Protein AF-A0A0P9EIN2-F1 (afdb_monomer)

Mean predicted aligned error: 16.75 Å

Organism: Rhodotorula graminis (strain WP1) (NCBI:txid578459)

Foldseek 3Di:
DDDPDPPDPPPLDQDPFDGPVLLLLDDQDDVRPPLCVRPPLNVVLVVLQDQQFLVSLQSSLVVLLVQLVVCLVSLNLSNNVSSLVSLQCLVVLLCCLQDPVSDQADPVPRHGDGTPPDNPSDRVCSVRSNSSSVSSVVSNVVSVPDPSSVVSVVVSVVVSVVVCVVCVVSVVVSVVVVVVVVVVVVVVVDDDPPPPDDDDDDDDDDDDDDPDDDDDDDDDDDDDDDDDDDDDDDDDDDDDDDDDDDDDDDDDDDDDDDDD

Secondary structure (DSSP, 8-state):
-PPPPP---------SSS-HHHHTT----GGGTTGGG-TTHHHHHGGG---SSHHHHHHHHHHHHHHHHHHHHHT-HHHHHHHHHHHTTHHHHHHHHHSGGG-SB-TTT-PBPPP--STTSS-TTHHHHHHHHHHHHHHHHHHHH-HHHHHHHHHHHHHHHHHHHH-HHHHHHHHHHHHHHHHHHHHHHS--------------------------------------------------PPPP----------------

pLDDT: mean 71.84, std 25.78, range [24.19, 97.56]

Sequence (260 aa):
MPRPRSLSPRAARTSPLAPPSVQLTYFVGRGEQGVLSFEPYKSFLLPLWRFKDPAVARPSCDRLEREFNAFVDEGDFVGADMARKFLQGMTRAQRYANHAGGLKYSRTTGAPLPRASSPSSGNPGAADKLASAAIFRAACERAKACTRYAQLRAEWEERKRGWERDNPREVERLRRERDESRARKGTRGGKAVTATASAKRGRAAKVEEDEGEADEGHEEEQVKAGADDEAPTPPARASKRRRVTRASAAADTARDVKQE

Radius of gyration: 30.12 Å; Cα contacts (8 Å, |Δi|>4): 192; chains: 1; bounding box: 116×78×62 Å

Solvent-accessible surface area (backbone atoms only — not comparable to full-atom values): 16462 Å² total; per-residue (Å²): 132,86,76,82,79,77,78,68,79,77,65,84,57,67,49,93,78,47,53,70,73,62,57,58,66,65,60,74,41,85,92,58,39,64,45,85,70,46,77,58,54,33,74,65,51,54,83,46,70,46,49,78,30,48,82,52,14,51,62,20,43,53,50,42,52,49,52,22,52,50,22,51,77,54,66,30,42,66,52,20,52,49,30,46,56,59,32,51,41,22,61,58,25,40,42,41,24,30,16,71,93,56,52,63,46,41,91,86,76,66,47,77,50,77,64,38,86,44,75,81,61,76,31,92,58,19,61,33,9,44,52,19,14,52,55,23,44,56,53,31,53,54,58,69,67,37,63,68,53,58,49,38,46,53,57,46,54,52,53,37,54,53,48,46,73,77,33,55,71,57,52,52,49,53,49,49,56,49,53,51,52,50,49,55,52,52,54,70,76,58,81,77,85,75,81,75,87,73,91,79,90,82,84,90,79,93,76,82,90,77,88,78,86,78,81,92,78,89,81,85,85,81,87,78,86,88,78,91,82,85,86,84,88,86,84,92,80,84,90,81,86,83,81,90,82,89,87,79,89,84,90,85,87,82,83,90,88,84,89,134

InterPro domains:
  IPR025494 Protein of unknown function DUF4385 [PF14328] (25-158)

Structure (mmCIF, N/CA/C/O backbone):
data_AF-A0A0P9EIN2-F1
#
_entry.id   AF-A0A0P9EIN2-F1
#
loop_
_atom_site.group_PDB
_atom_site.id
_atom_site.type_symbol
_atom_site.label_atom_id
_atom_site.label_alt_id
_atom_site.label_comp_id
_atom_site.label_asym_id
_atom_site.label_entity_id
_atom_site.label_seq_id
_atom_site.pdbx_PDB_ins_code
_atom_site.Cartn_x
_atom_site.Cartn_y
_atom_site.Cartn_z
_atom_site.occupancy
_atom_site.B_iso_or_equiv
_atom_site.auth_seq_id
_atom_site.auth_comp_id
_atom_site.auth_asym_id
_atom_site.auth_atom_id
_atom_site.pdbx_PDB_model_num
ATOM 1 N N . MET A 1 1 ? -36.601 -34.535 4.139 1.00 53.25 1 MET A N 1
ATOM 2 C CA . MET A 1 1 ? -36.212 -33.134 3.862 1.00 53.25 1 MET A CA 1
ATOM 3 C C . MET A 1 1 ? -35.001 -32.785 4.720 1.00 53.25 1 MET A C 1
ATOM 5 O O . MET A 1 1 ? -35.148 -32.791 5.940 1.00 53.25 1 MET A O 1
ATOM 9 N N . PRO A 1 2 ? -33.806 -32.554 4.154 1.00 55.00 2 PRO A N 1
ATOM 10 C CA . PRO A 1 2 ? -32.685 -32.060 4.946 1.00 55.00 2 PRO A CA 1
ATOM 11 C C . PRO A 1 2 ? -32.960 -30.603 5.346 1.00 55.00 2 PRO A C 1
ATOM 13 O O . PRO A 1 2 ? -33.375 -29.793 4.519 1.00 55.00 2 PRO A O 1
ATOM 16 N N . ARG A 1 3 ? -32.780 -30.279 6.630 1.00 48.59 3 ARG A N 1
ATOM 17 C CA . ARG A 1 3 ? -32.960 -28.915 7.149 1.00 48.59 3 ARG A CA 1
ATOM 18 C C . ARG A 1 3 ? -31.886 -27.985 6.559 1.00 48.59 3 ARG A C 1
ATOM 20 O O . ARG A 1 3 ? -30.733 -28.414 6.457 1.00 48.59 3 ARG A O 1
ATOM 27 N N . PRO A 1 4 ? -32.214 -26.728 6.202 1.00 55.41 4 PRO A N 1
ATOM 28 C CA . PRO A 1 4 ? -31.206 -25.770 5.772 1.00 55.41 4 PRO A CA 1
ATOM 29 C C . PRO A 1 4 ? -30.236 -25.515 6.930 1.00 55.41 4 PRO A C 1
ATOM 31 O O . PRO A 1 4 ? -30.649 -25.247 8.059 1.00 55.41 4 PRO A O 1
ATOM 34 N N . ARG A 1 5 ? -28.935 -25.645 6.657 1.00 54.22 5 ARG A N 1
ATOM 35 C CA . ARG A 1 5 ? -27.881 -25.319 7.621 1.00 54.22 5 ARG A CA 1
ATOM 36 C C . ARG A 1 5 ? -27.987 -23.825 7.919 1.00 54.22 5 ARG A C 1
ATOM 38 O O . ARG A 1 5 ? -27.806 -23.022 7.006 1.00 54.22 5 ARG A O 1
ATOM 45 N N . SER A 1 6 ? -28.286 -23.448 9.162 1.00 52.53 6 SER A N 1
ATOM 46 C CA . SER A 1 6 ? -28.191 -22.047 9.565 1.00 52.53 6 SER A CA 1
ATOM 47 C C . SER A 1 6 ? -26.732 -21.629 9.420 1.00 52.53 6 SER A C 1
ATOM 49 O O . SER A 1 6 ? -25.857 -22.188 10.085 1.00 52.53 6 SER A O 1
ATOM 51 N N . LEU A 1 7 ? -26.459 -20.685 8.525 1.00 50.62 7 LEU A N 1
ATOM 52 C CA . LEU A 1 7 ? -25.162 -20.032 8.456 1.00 50.62 7 LEU A CA 1
ATOM 53 C C . LEU A 1 7 ? -24.984 -19.292 9.785 1.00 50.62 7 LEU A C 1
ATOM 55 O O . LEU A 1 7 ? -25.624 -18.264 10.003 1.00 50.62 7 LEU A O 1
ATOM 59 N N . SER A 1 8 ? -24.172 -19.837 10.697 1.00 46.78 8 SER A N 1
ATOM 60 C CA . SER A 1 8 ? -23.720 -19.082 11.867 1.00 46.78 8 SER A CA 1
ATOM 61 C C . SER A 1 8 ? -23.190 -17.732 11.383 1.00 46.78 8 SER A C 1
ATOM 63 O O . SER A 1 8 ? -22.502 -17.710 10.353 1.00 46.78 8 SER A O 1
ATOM 65 N N . PRO A 1 9 ? -23.478 -16.618 12.081 1.00 46.94 9 PRO A N 1
ATOM 66 C CA . PRO A 1 9 ? -22.885 -15.337 11.738 1.00 46.94 9 PRO A CA 1
ATOM 67 C C . PRO A 1 9 ? -21.378 -15.556 11.749 1.00 46.94 9 PRO A C 1
ATOM 69 O O . PRO A 1 9 ? -20.813 -15.952 12.767 1.00 46.94 9 PRO A O 1
ATOM 72 N N . ARG A 1 10 ? -20.769 -15.434 10.567 1.00 45.19 10 ARG A N 1
ATOM 73 C CA . ARG A 1 10 ? -19.341 -15.612 10.303 1.00 45.19 10 ARG A CA 1
ATOM 74 C C . ARG A 1 10 ? -18.619 -14.747 11.327 1.00 45.19 10 ARG A C 1
ATOM 76 O O . ARG A 1 10 ? -18.578 -13.533 11.148 1.00 45.19 10 ARG A O 1
ATOM 83 N N . ALA A 1 11 ? -18.186 -15.367 12.431 1.00 46.06 11 ALA A N 1
ATOM 84 C CA . ALA A 1 11 ? -17.587 -14.692 13.575 1.00 46.06 11 ALA A CA 1
ATOM 85 C C . ALA A 1 11 ? -16.587 -13.692 13.021 1.00 46.06 11 ALA A C 1
ATOM 87 O O . ALA A 1 11 ? -15.778 -14.109 12.196 1.00 46.06 11 ALA A O 1
ATOM 88 N N . ALA A 1 12 ? -16.736 -12.409 13.365 1.00 45.62 12 ALA A N 1
ATOM 89 C CA . ALA A 1 12 ? -15.936 -11.310 12.839 1.00 45.62 12 ALA A CA 1
ATOM 90 C C . ALA A 1 12 ? -14.472 -11.747 12.796 1.00 45.62 12 ALA A C 1
ATOM 92 O O . ALA A 1 12 ? -13.814 -11.853 13.832 1.00 45.62 12 ALA A O 1
ATOM 93 N N . ARG A 1 13 ? -14.010 -12.151 11.609 1.00 50.81 13 ARG A N 1
ATOM 94 C CA . ARG A 1 13 ? -12.725 -12.823 11.497 1.00 50.81 13 ARG A CA 1
ATOM 95 C C . ARG A 1 13 ? -11.693 -11.745 11.721 1.00 50.81 13 ARG A C 1
ATOM 97 O O . ARG A 1 13 ? -11.589 -10.804 10.943 1.00 50.81 13 ARG A O 1
ATOM 104 N N . THR A 1 14 ? -10.984 -11.859 12.834 1.00 56.38 14 THR A N 1
ATOM 105 C CA . THR A 1 14 ? -9.733 -11.151 13.051 1.00 56.38 14 THR A CA 1
ATOM 106 C C . THR A 1 14 ? -8.877 -11.357 11.810 1.00 56.38 14 THR A C 1
ATOM 108 O O . THR A 1 14 ? -8.660 -12.506 11.421 1.00 56.38 14 THR A O 1
ATOM 111 N N . SER A 1 15 ? -8.441 -10.264 11.179 1.00 61.97 15 SER A N 1
ATOM 112 C CA . SER A 1 15 ? -7.479 -10.341 10.077 1.00 61.97 15 SER A CA 1
ATOM 113 C C . SER A 1 15 ? -6.322 -11.257 10.485 1.00 61.97 15 SER A C 1
ATOM 115 O O . SER A 1 15 ? -5.823 -11.124 11.610 1.00 61.97 15 SER A O 1
ATOM 117 N N . PRO A 1 16 ? -5.885 -12.175 9.609 1.00 67.19 16 PRO A N 1
ATOM 118 C CA . PRO A 1 16 ? -4.816 -13.112 9.929 1.00 67.19 16 PRO A CA 1
ATOM 119 C C . PRO A 1 16 ? -3.468 -12.410 10.137 1.00 67.19 16 PRO A C 1
ATOM 121 O O . PRO A 1 16 ? -2.566 -12.995 10.730 1.00 67.19 16 PRO A O 1
ATOM 124 N N . LEU A 1 17 ? -3.316 -11.169 9.658 1.00 79.25 17 LEU A N 1
ATOM 125 C CA . LEU A 1 17 ? -2.050 -10.442 9.713 1.00 79.25 17 LEU A CA 1
ATOM 126 C C . LEU A 1 17 ? -1.915 -9.553 10.945 1.00 79.25 17 LEU A C 1
ATOM 128 O O . LEU A 1 17 ? -0.836 -9.495 11.527 1.00 79.25 17 LEU A O 1
ATOM 132 N N . ALA A 1 18 ? -2.972 -8.849 11.350 1.00 85.81 18 ALA A N 1
ATOM 133 C CA . ALA A 1 18 ? -2.894 -7.929 12.479 1.00 85.81 18 ALA A CA 1
ATOM 134 C C . ALA A 1 18 ? -4.171 -7.946 13.326 1.00 85.81 18 ALA A C 1
ATOM 136 O O . ALA A 1 18 ? -5.275 -7.883 12.772 1.00 85.81 18 ALA A O 1
ATOM 137 N N . PRO 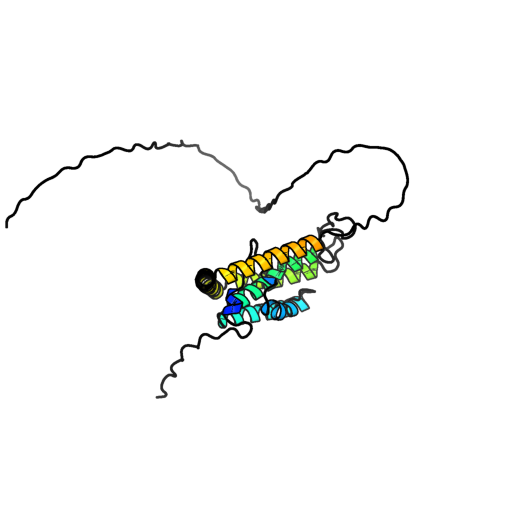A 1 19 ? -4.051 -7.942 14.668 1.00 88.38 19 PRO A N 1
ATOM 138 C CA . PRO A 1 19 ? -5.210 -7.828 15.538 1.00 88.38 19 PRO A CA 1
ATOM 139 C C . PRO A 1 19 ? -5.887 -6.452 15.374 1.00 88.38 19 PRO A C 1
ATOM 141 O O . PRO A 1 19 ? -5.230 -5.477 14.986 1.00 88.38 19 PRO A O 1
ATOM 144 N N . PRO A 1 20 ? -7.184 -6.325 15.718 1.00 85.88 20 PRO A N 1
ATOM 145 C CA . PRO A 1 20 ? -7.932 -5.079 15.538 1.00 85.88 20 PRO A CA 1
ATOM 146 C C . PRO A 1 20 ? -7.300 -3.852 16.206 1.00 85.88 20 PRO A C 1
ATOM 148 O O . PRO A 1 20 ? -7.368 -2.761 15.646 1.00 85.88 20 PRO A O 1
ATOM 151 N N . SER A 1 21 ? -6.661 -4.017 17.370 1.00 87.19 21 SER A N 1
ATOM 152 C CA . SER A 1 21 ? -5.967 -2.934 18.081 1.00 87.19 21 SER A CA 1
ATOM 153 C C . SER A 1 21 ? -4.817 -2.349 17.263 1.00 87.19 21 SER A C 1
ATOM 155 O O . SER A 1 21 ? -4.703 -1.133 17.155 1.00 87.19 21 SER A O 1
ATOM 157 N N . VAL A 1 22 ? -4.013 -3.202 16.622 1.00 91.00 22 VAL A N 1
ATOM 158 C CA . VAL A 1 22 ? -2.918 -2.774 15.746 1.00 91.00 22 VAL A CA 1
ATOM 159 C C . VAL A 1 22 ? -3.488 -2.080 14.518 1.00 91.00 22 VAL A C 1
ATOM 161 O O . VAL A 1 22 ? -3.083 -0.962 14.229 1.00 91.00 22 VAL A O 1
ATOM 164 N N . GLN A 1 23 ? -4.487 -2.653 13.843 1.00 92.50 23 GLN A N 1
ATOM 165 C CA . GLN A 1 23 ? -5.128 -2.004 12.688 1.00 92.50 23 GLN A CA 1
ATOM 166 C C . GLN A 1 23 ? -5.658 -0.599 13.004 1.00 92.50 23 GLN A C 1
ATOM 168 O O . GLN A 1 23 ? -5.628 0.284 12.151 1.00 92.50 23 GLN A O 1
ATOM 173 N N . LEU A 1 24 ? -6.131 -0.369 14.231 1.00 94.25 24 LEU A N 1
ATOM 174 C CA . LEU A 1 24 ? -6.605 0.939 14.676 1.00 94.25 24 LEU A CA 1
ATOM 175 C C . LEU A 1 24 ? -5.481 1.927 14.971 1.00 94.25 24 LEU A C 1
ATOM 177 O O . LEU A 1 24 ? -5.774 3.089 15.193 1.00 94.25 24 LEU A O 1
ATOM 181 N N . THR A 1 25 ? -4.211 1.537 14.901 1.00 93.75 25 THR A N 1
ATOM 182 C CA . THR A 1 25 ? -3.065 2.467 14.902 1.00 93.75 25 THR A CA 1
ATOM 183 C C . THR A 1 25 ? -2.692 2.952 13.498 1.00 93.75 25 THR A C 1
ATOM 185 O O . THR A 1 25 ? -1.984 3.950 13.368 1.00 93.75 25 THR A O 1
ATOM 188 N N . TYR A 1 26 ? -3.220 2.314 12.443 1.00 94.75 26 TYR A N 1
ATOM 189 C CA . TYR A 1 26 ? -3.004 2.717 11.053 1.00 94.75 26 TYR A CA 1
ATOM 190 C C . TYR A 1 26 ? -3.438 4.171 10.816 1.00 94.75 26 TYR A C 1
ATOM 192 O O . TYR A 1 26 ? -4.441 4.637 11.368 1.00 94.75 26 TYR A O 1
ATOM 200 N N . PHE A 1 27 ? -2.663 4.900 10.014 1.00 91.50 27 PHE A N 1
ATOM 201 C CA . PHE A 1 27 ? -2.859 6.322 9.753 1.00 91.50 27 PHE A CA 1
ATOM 202 C C . PHE A 1 27 ? -2.512 6.664 8.304 1.00 91.50 27 PHE A C 1
ATOM 204 O O . PHE A 1 27 ? -1.465 6.265 7.791 1.00 91.50 27 PHE A O 1
ATOM 211 N N . VAL A 1 28 ? -3.364 7.479 7.681 1.00 91.06 28 VAL A N 1
ATOM 212 C CA . VAL A 1 28 ? -3.188 7.982 6.317 1.00 91.06 28 VAL A CA 1
ATOM 213 C C . VAL A 1 28 ? -2.903 9.483 6.385 1.00 91.06 28 VAL A C 1
ATOM 215 O O . VAL A 1 28 ? -3.781 10.277 6.711 1.00 91.06 28 VAL A O 1
ATOM 218 N N . GLY A 1 29 ? -1.662 9.891 6.106 1.00 87.62 29 GLY A N 1
ATOM 219 C CA . GLY A 1 29 ? -1.281 11.307 6.076 1.00 87.62 29 GLY A CA 1
ATOM 220 C C . GLY A 1 29 ? -1.730 12.037 4.804 1.00 87.62 29 GLY A C 1
ATOM 221 O O . GLY A 1 29 ? -2.210 11.416 3.854 1.00 87.62 29 GLY A O 1
ATOM 222 N N . ARG A 1 30 ? -1.498 13.361 4.742 1.00 86.94 30 ARG A N 1
ATOM 223 C CA . ARG A 1 30 ? -1.712 14.174 3.523 1.00 86.94 30 ARG A CA 1
ATOM 224 C C . ARG A 1 30 ? -1.001 13.511 2.336 1.00 86.94 30 ARG A C 1
ATOM 226 O O . ARG A 1 30 ? 0.177 13.172 2.439 1.00 86.94 30 ARG A O 1
ATOM 233 N N . GLY A 1 31 ? -1.723 13.291 1.237 1.00 85.31 31 GLY A N 1
ATOM 234 C CA . GLY A 1 31 ? -1.192 12.601 0.053 1.00 85.31 31 GLY A CA 1
ATOM 235 C C . GLY A 1 31 ? -0.874 11.113 0.266 1.00 85.31 31 GLY A C 1
ATOM 236 O O . GLY A 1 31 ? 0.023 10.586 -0.389 1.00 85.31 31 GLY A O 1
ATOM 237 N N . GLU A 1 32 ? -1.558 10.439 1.198 1.00 84.12 32 GLU A N 1
ATOM 238 C CA . GLU A 1 32 ? -1.330 9.028 1.554 1.00 84.12 32 GLU A CA 1
ATOM 239 C C . GLU A 1 32 ? 0.097 8.7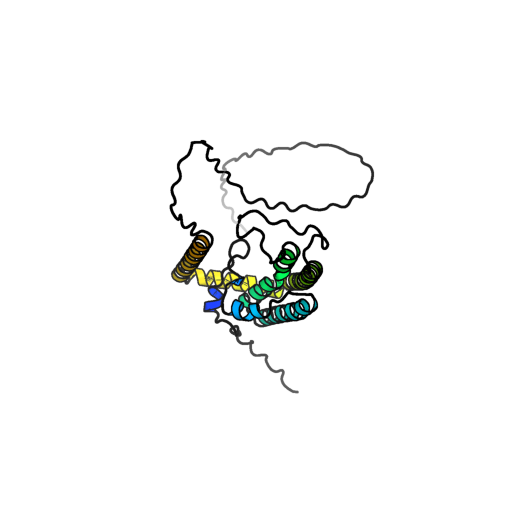65 2.093 1.00 84.12 32 GLU A C 1
ATOM 241 O O . GLU A 1 32 ? 0.675 7.685 1.928 1.00 84.12 32 GLU A O 1
ATOM 246 N N . GLN A 1 33 ? 0.694 9.765 2.754 1.00 83.69 33 GLN A N 1
ATOM 247 C CA . GLN A 1 33 ? 1.973 9.604 3.445 1.00 83.69 33 GLN A CA 1
ATOM 248 C C . GLN A 1 33 ? 1.853 8.605 4.602 1.00 83.69 33 GLN A C 1
ATOM 250 O O . GLN A 1 33 ? 0.912 8.656 5.389 1.00 83.69 33 GLN A O 1
ATOM 255 N N . GLY A 1 34 ? 2.854 7.733 4.740 1.00 82.69 34 GLY A N 1
ATOM 256 C CA . GLY A 1 34 ? 2.943 6.764 5.838 1.00 82.69 34 GLY A CA 1
ATOM 257 C C . GLY A 1 34 ? 2.257 5.425 5.571 1.00 82.69 34 GLY A C 1
ATOM 258 O O . GLY A 1 34 ? 2.651 4.450 6.200 1.00 82.69 34 GLY A O 1
ATOM 259 N N . VAL A 1 35 ? 1.349 5.353 4.587 1.00 88.25 35 VAL A N 1
ATOM 260 C CA . VAL A 1 35 ? 0.607 4.131 4.229 1.00 88.25 35 VAL A CA 1
ATOM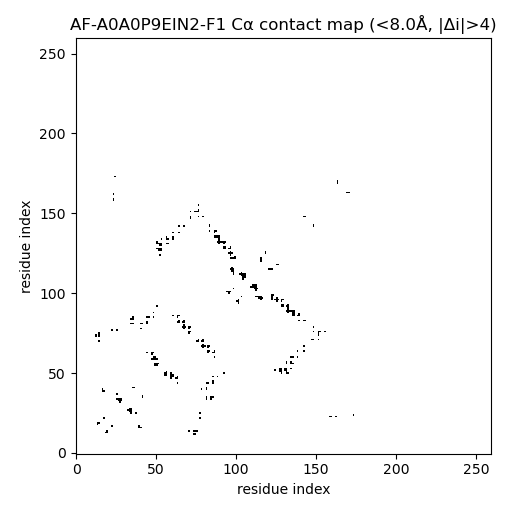 261 C C . VAL A 1 35 ? 1.553 2.946 4.054 1.00 88.25 35 VAL A C 1
ATOM 263 O O . VAL A 1 35 ? 1.544 2.026 4.860 1.00 88.25 35 VAL A O 1
ATOM 266 N N . LEU A 1 36 ? 2.485 3.028 3.099 1.00 90.19 36 LEU A N 1
ATOM 267 C CA . LEU A 1 36 ? 3.393 1.927 2.746 1.00 90.19 36 LEU A CA 1
ATOM 268 C C . LEU A 1 36 ? 4.384 1.508 3.847 1.00 90.19 36 LEU A C 1
ATOM 270 O O . LEU A 1 36 ? 5.221 0.653 3.581 1.00 90.19 36 LEU A O 1
ATOM 274 N N . SER A 1 37 ? 4.342 2.103 5.040 1.00 90.56 37 SER A N 1
ATOM 275 C CA . SER A 1 37 ? 5.232 1.779 6.159 1.00 90.56 37 SER A CA 1
ATOM 276 C C . SER A 1 37 ? 4.581 0.907 7.235 1.00 90.56 37 SER A C 1
ATOM 278 O O . SER A 1 37 ? 5.273 0.526 8.175 1.00 90.56 37 SER A O 1
ATOM 280 N N . PHE A 1 38 ? 3.285 0.610 7.131 1.00 94.00 38 PHE A N 1
ATOM 281 C CA . PHE A 1 38 ? 2.540 -0.055 8.195 1.00 94.00 38 PHE A CA 1
ATOM 282 C C . PHE A 1 38 ? 2.801 -1.573 8.239 1.00 94.00 38 PHE A C 1
ATOM 284 O O . PHE A 1 38 ? 2.563 -2.289 7.266 1.00 94.00 38 PHE A O 1
ATOM 291 N N . GLU A 1 39 ? 3.316 -2.073 9.362 1.00 93.06 39 GLU A N 1
ATOM 292 C CA . GLU A 1 39 ? 3.594 -3.501 9.574 1.00 93.06 39 GLU A CA 1
ATOM 293 C C . GLU A 1 39 ? 2.392 -4.215 10.217 1.00 93.06 39 GLU A C 1
ATOM 295 O O . GLU A 1 39 ? 1.626 -3.574 10.938 1.00 93.06 39 GLU A O 1
ATOM 300 N N . PRO A 1 40 ? 2.204 -5.530 9.982 1.00 94.38 40 PRO A N 1
ATOM 301 C CA . PRO A 1 40 ? 3.030 -6.443 9.174 1.00 94.38 40 PRO A CA 1
ATOM 302 C C . PRO A 1 40 ? 2.684 -6.457 7.673 1.00 94.38 40 PRO A C 1
ATOM 304 O O . PRO A 1 40 ? 3.326 -7.152 6.882 1.00 94.38 40 PRO A O 1
ATOM 307 N N . TYR A 1 41 ? 1.685 -5.675 7.253 1.00 94.88 41 TYR A N 1
ATOM 308 C CA . TYR A 1 41 ? 1.209 -5.627 5.866 1.00 94.88 41 TYR A CA 1
ATOM 309 C C . TYR A 1 41 ? 2.293 -5.218 4.871 1.00 94.88 41 TYR A C 1
ATOM 311 O O . TYR A 1 41 ? 2.377 -5.789 3.786 1.00 94.88 41 TYR A O 1
ATOM 319 N N . LYS A 1 42 ? 3.154 -4.256 5.230 1.00 94.00 42 LYS A N 1
ATOM 320 C CA . LYS A 1 42 ? 4.301 -3.874 4.401 1.00 94.00 42 LYS A CA 1
ATOM 321 C C . LYS A 1 42 ? 5.196 -5.082 4.135 1.00 94.00 42 LYS A C 1
ATOM 323 O O . LYS A 1 42 ? 5.485 -5.353 2.972 1.00 94.00 42 LYS A O 1
ATOM 328 N N . SER A 1 43 ? 5.639 -5.789 5.175 1.00 94.94 43 SER A N 1
ATOM 329 C CA . SER A 1 43 ? 6.519 -6.955 5.016 1.00 94.94 43 SER A CA 1
ATOM 330 C C . SER A 1 43 ? 5.868 -8.077 4.208 1.00 94.94 43 SER A C 1
ATOM 332 O O . SER A 1 43 ? 6.556 -8.753 3.449 1.00 94.94 43 SER A O 1
ATOM 334 N N . PHE A 1 44 ? 4.548 -8.235 4.317 1.00 95.38 44 PHE A N 1
ATOM 335 C CA . PHE A 1 44 ? 3.785 -9.222 3.556 1.00 95.38 44 PHE A CA 1
ATOM 336 C C . PHE A 1 44 ? 3.626 -8.859 2.065 1.00 95.38 44 PHE A C 1
ATOM 338 O O . PHE A 1 44 ? 3.856 -9.695 1.193 1.00 95.38 44 PHE A O 1
ATOM 345 N N . LEU A 1 45 ? 3.275 -7.607 1.751 1.00 95.50 45 LEU A N 1
ATOM 346 C CA . LEU A 1 45 ? 2.943 -7.166 0.388 1.00 95.50 45 LEU A CA 1
ATOM 347 C C . LEU A 1 45 ? 4.164 -6.735 -0.434 1.00 95.50 45 LEU A C 1
ATOM 349 O O . LEU A 1 45 ? 4.187 -6.904 -1.655 1.00 95.50 45 LEU A O 1
ATOM 353 N N . LEU A 1 46 ? 5.201 -6.192 0.209 1.00 94.81 46 LEU A N 1
ATOM 354 C CA . LEU A 1 46 ? 6.385 -5.669 -0.476 1.00 94.81 46 LEU A CA 1
ATOM 355 C C . LEU A 1 46 ? 7.107 -6.710 -1.362 1.00 94.81 46 LEU A C 1
ATOM 357 O O . LEU A 1 46 ? 7.479 -6.347 -2.480 1.00 94.81 46 LEU A O 1
ATOM 361 N N . PRO A 1 47 ? 7.292 -7.984 -0.953 1.00 95.88 47 PRO A N 1
ATOM 362 C CA . PRO A 1 47 ? 7.923 -9.003 -1.798 1.00 95.88 47 PRO A CA 1
ATOM 363 C C . PRO A 1 47 ? 7.148 -9.309 -3.085 1.00 95.88 47 PRO A C 1
ATOM 365 O O . PRO A 1 47 ? 7.747 -9.727 -4.081 1.00 95.88 47 PRO A O 1
ATOM 368 N N . LEU A 1 48 ? 5.828 -9.092 -3.075 1.00 95.62 48 LEU A N 1
ATOM 369 C CA . LEU A 1 48 ? 4.964 -9.302 -4.235 1.00 95.62 48 LEU A CA 1
ATOM 370 C C . LEU A 1 48 ? 5.137 -8.192 -5.275 1.00 95.62 48 LEU A C 1
ATOM 372 O O . LEU A 1 48 ? 4.897 -8.424 -6.453 1.00 95.62 48 LEU A O 1
ATOM 376 N N . TRP A 1 49 ? 5.597 -7.007 -4.868 1.00 95.56 49 TRP A N 1
ATOM 377 C CA . TRP A 1 49 ? 5.598 -5.809 -5.698 1.00 95.56 49 TRP A CA 1
ATOM 378 C C . TRP A 1 49 ? 6.792 -5.725 -6.655 1.00 95.56 49 TRP A C 1
ATOM 380 O O . TRP A 1 49 ? 7.816 -5.090 -6.389 1.00 95.56 49 TRP A O 1
ATOM 390 N N . ARG A 1 50 ? 6.645 -6.356 -7.821 1.00 94.44 50 ARG A N 1
ATOM 391 C CA . ARG A 1 50 ? 7.655 -6.389 -8.888 1.00 94.44 50 ARG A CA 1
ATOM 392 C C . ARG A 1 50 ? 7.106 -5.805 -10.194 1.00 94.44 50 ARG A C 1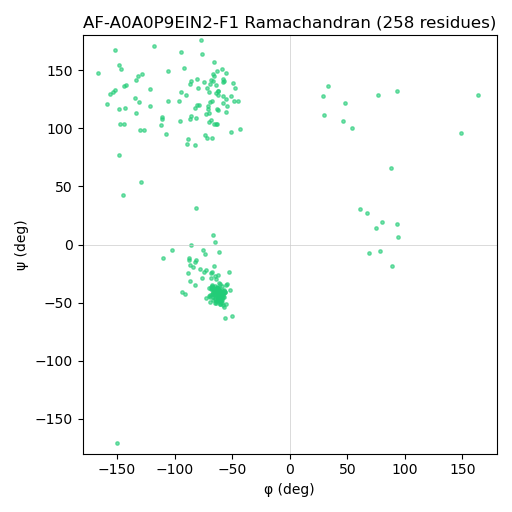
ATOM 394 O O . ARG A 1 50 ? 6.010 -6.138 -10.621 1.00 94.44 50 ARG A O 1
ATOM 401 N N . PHE A 1 51 ? 7.882 -4.941 -10.843 1.00 92.31 51 PHE A N 1
ATOM 402 C CA . PHE A 1 51 ? 7.527 -4.280 -12.112 1.00 92.31 51 PHE A CA 1
ATOM 403 C C . PHE A 1 51 ? 8.783 -4.098 -12.983 1.00 92.31 51 PHE A C 1
ATOM 405 O O . PHE A 1 51 ? 9.078 -3.022 -13.512 1.00 92.31 51 PHE A O 1
ATOM 412 N N . LYS A 1 52 ? 9.633 -5.135 -13.030 1.00 89.69 52 LYS A N 1
ATOM 413 C CA . LYS A 1 52 ? 10.873 -5.069 -13.812 1.00 89.69 52 LYS A CA 1
ATOM 414 C C . LYS A 1 52 ? 10.553 -4.930 -15.304 1.00 89.69 52 LYS A C 1
ATOM 416 O O . LYS A 1 52 ? 11.067 -4.010 -15.933 1.00 89.69 52 LYS A O 1
ATOM 421 N N . ASP A 1 53 ? 9.691 -5.806 -15.781 1.00 92.94 53 ASP A N 1
ATOM 422 C CA . ASP A 1 53 ? 9.268 -5.988 -17.161 1.00 92.94 53 ASP A CA 1
ATOM 423 C C . ASP A 1 53 ? 7.831 -6.549 -17.156 1.00 92.94 53 ASP A C 1
ATOM 425 O O . ASP A 1 53 ? 7.358 -6.982 -16.095 1.00 92.94 53 ASP A O 1
ATOM 429 N N . PRO A 1 54 ? 7.120 -6.557 -18.298 1.00 95.00 54 PRO A N 1
ATOM 430 C CA . PRO A 1 54 ? 5.732 -7.012 -18.354 1.00 95.00 54 PRO A CA 1
ATOM 431 C C . PRO A 1 54 ? 5.536 -8.469 -17.924 1.00 95.00 54 PRO A C 1
ATOM 433 O O . PRO A 1 54 ? 4.511 -8.784 -17.318 1.00 95.00 54 PRO A O 1
ATOM 436 N N . ALA A 1 55 ? 6.503 -9.350 -18.201 1.00 96.31 55 ALA A N 1
ATOM 437 C CA . ALA A 1 55 ? 6.420 -10.767 -17.850 1.00 96.31 55 ALA A CA 1
ATOM 438 C C . ALA A 1 55 ? 6.461 -10.978 -16.329 1.00 96.31 55 ALA A C 1
ATOM 440 O O . ALA A 1 55 ? 5.750 -11.830 -15.805 1.00 96.31 55 ALA A O 1
ATOM 441 N N . VAL A 1 56 ? 7.227 -10.158 -15.605 1.00 95.94 56 VAL A N 1
ATOM 442 C CA . VAL A 1 56 ? 7.254 -10.139 -14.134 1.00 95.94 56 VAL A CA 1
ATOM 443 C C . VAL A 1 56 ? 6.100 -9.316 -13.547 1.00 95.94 56 VAL A C 1
ATOM 445 O O . VAL A 1 56 ? 5.585 -9.649 -12.479 1.00 95.94 56 VAL A O 1
ATOM 448 N N . ALA A 1 57 ? 5.691 -8.235 -14.214 1.00 95.69 57 ALA A N 1
ATOM 449 C CA . ALA A 1 57 ? 4.672 -7.313 -13.718 1.00 95.69 57 ALA A CA 1
ATOM 450 C C . ALA A 1 57 ? 3.274 -7.936 -13.677 1.00 95.69 57 ALA A C 1
ATOM 452 O O . ALA A 1 57 ? 2.557 -7.692 -12.713 1.00 95.69 57 ALA A O 1
ATOM 453 N N . ARG A 1 58 ? 2.903 -8.756 -14.672 1.00 96.44 58 ARG A N 1
ATOM 454 C CA . ARG A 1 58 ? 1.612 -9.471 -14.704 1.00 96.44 58 ARG A CA 1
ATOM 455 C C . ARG A 1 58 ? 1.385 -10.336 -13.454 1.00 96.44 58 ARG A C 1
ATOM 457 O O . ARG A 1 58 ? 0.518 -9.975 -12.667 1.00 96.44 58 ARG A O 1
ATOM 464 N N . PRO A 1 59 ? 2.203 -11.370 -13.167 1.00 97.56 59 PRO A N 1
ATOM 465 C CA . PRO A 1 59 ? 1.982 -12.222 -11.998 1.00 97.56 59 PRO A CA 1
ATOM 466 C C . PRO A 1 59 ? 2.130 -11.462 -10.672 1.00 97.56 59 PRO A C 1
ATOM 468 O O . PRO A 1 59 ? 1.492 -11.805 -9.683 1.00 97.56 59 PRO A O 1
ATOM 471 N N . SER A 1 60 ? 2.969 -10.427 -10.627 1.00 96.75 60 SER A N 1
ATOM 472 C CA . SER A 1 60 ? 3.093 -9.529 -9.472 1.00 96.75 60 SER A CA 1
ATOM 473 C C . SER A 1 60 ? 1.796 -8.756 -9.199 1.00 96.75 60 SER A C 1
ATOM 475 O O . SER A 1 60 ? 1.295 -8.757 -8.073 1.00 96.75 60 SER A O 1
ATOM 477 N N . CYS A 1 61 ? 1.224 -8.149 -10.241 1.00 96.69 61 CYS A N 1
ATOM 478 C CA . CYS A 1 61 ? -0.040 -7.427 -10.189 1.00 96.69 61 CYS A CA 1
ATOM 479 C C . CYS A 1 61 ? -1.197 -8.356 -9.808 1.00 96.69 61 CYS A C 1
ATOM 481 O O . CYS A 1 61 ? -1.937 -8.041 -8.881 1.00 96.69 61 CYS A O 1
ATOM 483 N N . ASP A 1 62 ? -1.293 -9.524 -10.447 1.00 97.12 62 ASP A N 1
ATOM 484 C CA . ASP A 1 62 ? -2.347 -10.508 -10.181 1.00 97.12 62 ASP A CA 1
ATOM 485 C C . ASP A 1 62 ? -2.306 -10.992 -8.725 1.00 97.12 62 ASP A C 1
ATOM 487 O O . ASP A 1 62 ? -3.340 -11.127 -8.073 1.00 97.12 62 ASP A O 1
ATOM 491 N N . ARG A 1 63 ? -1.104 -11.213 -8.170 1.00 97.50 63 ARG A N 1
ATOM 492 C CA . ARG A 1 63 ? -0.946 -11.579 -6.754 1.00 97.50 63 ARG A CA 1
ATOM 493 C C . ARG A 1 63 ? -1.389 -10.453 -5.829 1.00 97.50 63 ARG A C 1
ATOM 495 O O . ARG A 1 63 ? -2.127 -10.725 -4.892 1.00 97.50 63 ARG A O 1
ATOM 502 N N . LEU A 1 64 ? -0.976 -9.212 -6.084 1.00 96.94 64 LEU A N 1
ATOM 503 C CA . LEU A 1 64 ? -1.397 -8.062 -5.275 1.00 96.94 64 LEU A CA 1
ATOM 504 C C . LEU A 1 64 ? -2.912 -7.830 -5.337 1.00 96.94 64 LEU A C 1
ATOM 506 O O . LEU A 1 64 ? -3.522 -7.519 -4.318 1.00 96.94 64 LEU A O 1
ATOM 510 N N . GLU A 1 65 ? -3.522 -8.006 -6.506 1.00 96.81 65 GLU A N 1
ATOM 511 C CA . GLU A 1 65 ? -4.971 -7.905 -6.683 1.00 96.81 65 GLU A CA 1
ATOM 512 C C . GLU A 1 65 ? -5.715 -9.039 -5.971 1.00 96.81 65 GLU A C 1
ATOM 514 O O . GLU A 1 65 ? -6.742 -8.805 -5.335 1.00 96.81 65 GLU A O 1
ATOM 519 N N . ARG A 1 66 ? -5.167 -10.258 -5.992 1.00 97.25 66 ARG A N 1
ATOM 520 C CA . ARG A 1 66 ? -5.701 -11.369 -5.202 1.00 97.25 66 ARG A CA 1
ATOM 521 C C . ARG A 1 66 ? -5.663 -11.068 -3.705 1.00 97.25 66 ARG A C 1
ATOM 523 O O . ARG A 1 66 ? -6.668 -11.283 -3.038 1.00 97.25 66 ARG A O 1
ATOM 530 N N . GLU A 1 67 ? -4.541 -10.563 -3.187 1.00 96.50 67 GLU A N 1
ATOM 531 C CA . GLU A 1 67 ? -4.440 -10.178 -1.772 1.00 96.50 67 GLU A CA 1
ATOM 532 C C . GLU A 1 67 ? -5.413 -9.040 -1.431 1.00 96.50 67 GLU A C 1
ATOM 534 O O . GLU A 1 67 ? -6.077 -9.090 -0.402 1.00 96.50 67 GLU A O 1
ATOM 539 N N . PHE A 1 68 ? -5.574 -8.048 -2.315 1.00 97.31 68 PHE A N 1
ATOM 540 C CA . PHE A 1 68 ? -6.583 -6.998 -2.149 1.00 97.31 68 PHE A CA 1
ATOM 541 C C . PHE A 1 68 ? -7.991 -7.587 -1.979 1.00 97.31 68 PHE A C 1
ATOM 543 O O . PHE A 1 68 ? -8.673 -7.260 -1.009 1.00 97.31 68 PHE A O 1
ATOM 550 N N . ASN A 1 69 ? -8.407 -8.478 -2.882 1.00 96.50 69 ASN A N 1
ATOM 551 C CA . ASN A 1 69 ? -9.725 -9.108 -2.813 1.00 96.50 69 ASN A CA 1
ATOM 552 C C . ASN A 1 69 ? -9.876 -9.975 -1.554 1.00 96.50 69 ASN A C 1
ATOM 554 O O . ASN A 1 69 ? -10.914 -9.913 -0.901 1.00 96.50 69 ASN A O 1
ATOM 558 N N . ALA A 1 70 ? -8.830 -10.708 -1.159 1.00 95.75 70 ALA A N 1
ATOM 559 C CA . ALA A 1 70 ? -8.837 -11.500 0.069 1.00 95.75 70 ALA A CA 1
ATOM 560 C C . ALA A 1 70 ? -9.074 -10.624 1.310 1.00 95.75 70 ALA A C 1
ATOM 562 O O . ALA A 1 70 ? -9.969 -10.915 2.103 1.00 95.75 70 ALA A O 1
ATOM 563 N N . PHE A 1 71 ? -8.361 -9.499 1.441 1.00 95.31 71 PHE A N 1
ATOM 564 C CA . PHE A 1 71 ? -8.586 -8.565 2.547 1.00 95.31 71 PHE A CA 1
ATOM 565 C C . PHE A 1 71 ? -9.992 -7.959 2.529 1.00 95.31 71 PHE A C 1
ATOM 567 O O . PHE A 1 71 ? -10.616 -7.812 3.581 1.00 95.31 71 PHE A O 1
ATOM 574 N N . VAL A 1 72 ? -10.527 -7.643 1.347 1.00 95.44 72 VAL A N 1
ATOM 575 C CA . VAL A 1 72 ? -11.907 -7.158 1.202 1.00 95.44 72 VAL A CA 1
ATOM 576 C C . VAL A 1 72 ? -12.919 -8.213 1.673 1.00 95.44 72 VAL A C 1
ATOM 578 O O . VAL A 1 72 ? -13.834 -7.889 2.435 1.00 95.44 72 VAL A O 1
ATOM 581 N N . ASP A 1 73 ? -12.738 -9.477 1.292 1.00 94.31 73 ASP A N 1
ATOM 582 C CA . ASP A 1 73 ? -13.606 -10.598 1.684 1.00 94.31 73 ASP A CA 1
ATOM 583 C C . ASP A 1 73 ? -13.517 -10.941 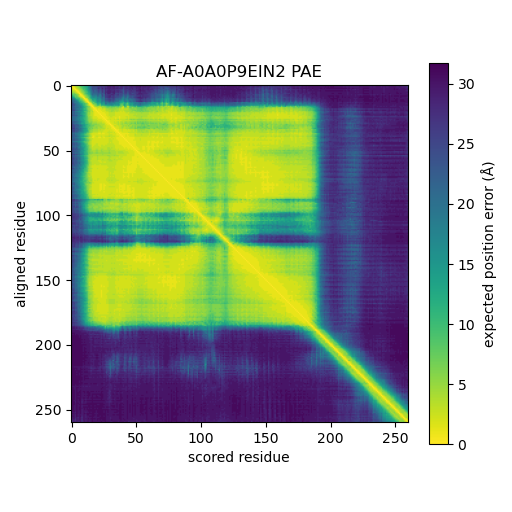3.178 1.00 94.31 73 ASP A C 1
ATOM 585 O O . ASP A 1 73 ? -14.474 -11.461 3.782 1.00 94.31 73 ASP A O 1
ATOM 589 N N . GLU A 1 74 ? -12.359 -10.676 3.776 1.00 92.25 74 GLU A N 1
ATOM 590 C CA . GLU A 1 74 ? -12.089 -10.791 5.207 1.00 92.25 74 GLU A CA 1
ATOM 591 C C . GLU A 1 74 ? -12.638 -9.617 6.018 1.00 92.25 74 GLU A C 1
ATOM 593 O O . GLU A 1 74 ? -12.900 -9.785 7.207 1.00 92.25 74 GLU A O 1
ATOM 598 N N . GLY A 1 75 ? -12.890 -8.473 5.381 1.00 93.25 75 GLY A N 1
ATOM 599 C CA . GLY A 1 75 ? -13.282 -7.239 6.057 1.00 93.25 75 GLY A CA 1
ATOM 600 C C . GLY A 1 75 ? -12.105 -6.480 6.675 1.00 93.25 75 GLY A C 1
ATOM 601 O O . GLY A 1 75 ? -12.297 -5.639 7.553 1.00 93.25 75 GLY A O 1
ATOM 602 N N . ASP A 1 76 ? -10.884 -6.760 6.224 1.00 94.75 76 ASP A N 1
ATOM 603 C CA . ASP A 1 76 ? -9.677 -6.060 6.638 1.00 94.75 76 ASP A CA 1
ATOM 604 C C . ASP A 1 76 ? -9.431 -4.837 5.749 1.00 94.75 76 ASP A C 1
ATOM 606 O O . ASP A 1 76 ? -8.754 -4.896 4.720 1.00 94.75 76 ASP A O 1
ATOM 610 N N . PHE A 1 77 ? -9.971 -3.693 6.169 1.00 95.50 77 PHE A N 1
ATOM 611 C CA . PHE A 1 77 ? -9.744 -2.432 5.468 1.00 95.50 77 PHE A CA 1
ATOM 612 C C . PHE A 1 77 ? -8.256 -2.075 5.353 1.00 95.50 77 PHE A C 1
ATOM 614 O O . PHE A 1 77 ? -7.833 -1.603 4.301 1.00 95.50 77 PHE A O 1
ATOM 621 N N . VAL A 1 78 ? -7.456 -2.279 6.406 1.00 95.81 78 VAL A N 1
ATOM 622 C CA . VAL A 1 78 ? -6.055 -1.827 6.420 1.00 95.81 78 VAL A CA 1
ATOM 623 C C . VAL A 1 78 ? -5.228 -2.649 5.440 1.00 95.81 78 VAL A C 1
ATOM 625 O O . VAL A 1 78 ? -4.462 -2.083 4.658 1.00 95.81 78 VAL A O 1
ATOM 628 N N . GLY A 1 79 ? -5.430 -3.968 5.423 1.00 95.75 79 GLY A N 1
ATOM 629 C CA . GLY A 1 79 ? -4.832 -4.846 4.421 1.00 95.75 79 GLY A CA 1
ATOM 630 C C . GLY A 1 79 ? -5.251 -4.471 3.001 1.00 95.75 79 GLY A C 1
ATOM 631 O O . GLY A 1 79 ? -4.396 -4.334 2.121 1.00 95.75 79 GLY A O 1
ATOM 632 N N . ALA A 1 80 ? -6.546 -4.222 2.783 1.00 96.12 80 ALA A N 1
ATOM 633 C CA . ALA A 1 80 ? -7.067 -3.825 1.479 1.00 96.12 80 ALA A CA 1
ATOM 634 C C . ALA A 1 80 ? -6.501 -2.469 1.016 1.00 96.12 80 ALA A C 1
ATOM 636 O O . ALA A 1 80 ? -6.064 -2.340 -0.127 1.00 96.12 80 ALA A O 1
ATOM 637 N N . ASP A 1 81 ? -6.443 -1.461 1.887 1.00 96.38 81 ASP A N 1
ATOM 638 C CA . ASP A 1 81 ? -5.900 -0.140 1.557 1.00 96.38 81 ASP A CA 1
ATOM 639 C C . ASP A 1 81 ? -4.392 -0.200 1.266 1.00 96.38 81 ASP A C 1
ATOM 641 O O . ASP A 1 81 ? -3.911 0.388 0.293 1.00 96.38 81 ASP A O 1
ATOM 645 N N . MET A 1 82 ? -3.650 -1.003 2.033 1.00 95.44 82 MET A N 1
ATOM 646 C CA . MET A 1 82 ? -2.240 -1.286 1.773 1.00 95.44 82 MET A CA 1
ATOM 647 C C . MET A 1 82 ? -2.037 -1.952 0.409 1.00 95.44 82 MET A C 1
ATOM 649 O O . MET A 1 82 ? -1.238 -1.466 -0.397 1.00 95.44 82 MET A O 1
ATOM 653 N N . ALA A 1 83 ? -2.776 -3.023 0.108 1.00 96.19 83 ALA A N 1
ATOM 654 C CA . ALA A 1 83 ? -2.698 -3.717 -1.178 1.00 96.19 83 ALA A CA 1
ATOM 655 C C . ALA A 1 83 ? -3.067 -2.785 -2.344 1.00 96.19 83 ALA A C 1
ATOM 657 O O . ALA A 1 83 ? -2.325 -2.697 -3.326 1.00 96.19 83 ALA A O 1
ATOM 658 N N . ARG A 1 84 ? -4.135 -1.988 -2.197 1.00 95.50 84 ARG A N 1
ATOM 659 C CA . ARG A 1 84 ? -4.528 -0.935 -3.147 1.00 95.50 84 ARG A CA 1
ATOM 660 C C . ARG A 1 84 ? -3.397 0.070 -3.372 1.00 95.50 84 ARG A C 1
ATOM 662 O O . ARG A 1 84 ? -3.144 0.462 -4.513 1.00 95.50 84 ARG A O 1
ATOM 669 N N . LYS A 1 85 ? -2.676 0.472 -2.320 1.00 94.31 85 LYS A N 1
ATOM 670 C CA . LYS A 1 85 ? -1.528 1.383 -2.436 1.00 94.31 85 LYS A CA 1
ATOM 671 C C . LYS A 1 85 ? -0.349 0.748 -3.178 1.00 94.31 85 LYS A C 1
ATOM 673 O O . LYS A 1 85 ? 0.293 1.431 -3.975 1.00 94.31 85 LYS A O 1
ATOM 678 N N . PHE A 1 86 ? -0.081 -0.543 -2.989 1.00 94.69 86 PHE A N 1
ATOM 679 C CA . PHE A 1 86 ? 0.912 -1.270 -3.793 1.00 94.69 86 PHE A CA 1
ATOM 680 C C . PHE A 1 86 ? 0.476 -1.419 -5.265 1.00 94.69 86 PHE A C 1
ATOM 682 O O . PHE A 1 86 ? 1.310 -1.292 -6.169 1.00 94.69 86 PHE A O 1
ATOM 689 N N . LEU A 1 87 ? -0.827 -1.575 -5.535 1.00 93.88 87 LEU A N 1
ATOM 690 C CA . LEU A 1 87 ? -1.390 -1.552 -6.895 1.00 93.88 87 LEU A CA 1
ATOM 691 C C . LEU A 1 87 ? -1.249 -0.180 -7.583 1.00 93.88 87 LEU A C 1
ATOM 693 O O . LEU A 1 87 ? -1.067 -0.119 -8.797 1.00 93.88 87 LEU A O 1
ATOM 697 N N . GLN A 1 88 ? -1.189 0.931 -6.837 1.00 88.75 88 GLN A N 1
ATOM 698 C CA . GLN A 1 88 ? -0.826 2.253 -7.389 1.00 88.75 88 GLN A CA 1
ATOM 699 C C . GLN A 1 88 ? 0.643 2.345 -7.878 1.00 88.75 88 GLN A C 1
ATOM 701 O O . GLN A 1 88 ? 1.128 3.424 -8.246 1.00 88.75 88 GLN A O 1
ATOM 706 N N . GLY A 1 89 ? 1.378 1.228 -7.926 1.00 74.62 89 GLY A N 1
ATOM 707 C CA . GLY A 1 89 ? 2.759 1.148 -8.392 1.00 74.62 89 GLY A CA 1
ATOM 708 C C . GLY A 1 89 ? 3.015 1.550 -9.842 1.00 74.62 89 GLY A C 1
ATOM 709 O O . GLY A 1 89 ? 4.182 1.710 -10.203 1.00 74.62 89 GLY A O 1
ATOM 710 N N . MET A 1 90 ? 1.972 1.826 -10.636 1.00 86.06 90 MET A N 1
ATOM 711 C CA . MET A 1 90 ? 2.113 2.452 -11.957 1.00 86.06 90 MET A CA 1
ATOM 712 C C . MET A 1 90 ? 2.950 3.739 -11.906 1.00 86.06 90 MET A C 1
ATOM 714 O O . MET A 1 90 ? 3.804 3.952 -12.761 1.00 86.06 90 MET A O 1
ATOM 718 N N . THR A 1 91 ? 2.787 4.550 -10.854 1.00 86.31 91 THR A N 1
ATOM 719 C CA . THR A 1 91 ? 3.514 5.819 -10.677 1.00 86.31 91 THR A CA 1
ATOM 720 C C . THR A 1 91 ? 5.006 5.574 -10.483 1.00 86.31 91 THR A C 1
ATOM 722 O O . THR A 1 91 ? 5.855 6.280 -11.031 1.00 86.31 91 THR A O 1
ATOM 725 N N . ARG A 1 92 ? 5.347 4.516 -9.739 1.00 86.62 92 ARG A N 1
ATOM 726 C CA . ARG A 1 92 ? 6.729 4.101 -9.529 1.00 86.62 92 ARG A CA 1
ATOM 727 C C . ARG A 1 92 ? 7.316 3.558 -10.825 1.00 86.62 92 ARG A C 1
ATOM 729 O O . ARG A 1 92 ? 8.383 4.019 -11.211 1.00 86.62 92 ARG A O 1
ATOM 736 N N . ALA A 1 93 ? 6.628 2.649 -11.514 1.00 86.38 93 ALA A N 1
ATOM 737 C CA . ALA A 1 93 ? 7.075 2.110 -12.797 1.00 86.38 93 ALA A CA 1
ATOM 738 C C . ALA A 1 93 ? 7.307 3.223 -13.837 1.00 86.38 93 ALA A C 1
ATOM 740 O O . ALA A 1 93 ? 8.377 3.273 -14.438 1.00 86.38 93 ALA A O 1
ATOM 741 N N . GLN A 1 94 ? 6.385 4.181 -13.951 1.00 86.44 94 GLN A N 1
ATOM 742 C CA . GLN A 1 94 ? 6.518 5.334 -14.842 1.00 86.44 94 GLN A CA 1
ATOM 743 C C . GLN A 1 94 ? 7.697 6.237 -14.460 1.00 86.44 94 GLN A C 1
ATOM 745 O O . GLN A 1 94 ? 8.432 6.690 -15.331 1.00 86.44 94 GLN A O 1
ATOM 750 N N . ARG A 1 95 ? 7.976 6.424 -13.162 1.00 86.88 95 ARG A N 1
ATOM 751 C CA . ARG A 1 95 ? 9.199 7.119 -12.729 1.00 86.88 95 ARG A CA 1
ATOM 752 C C . ARG A 1 95 ? 10.467 6.4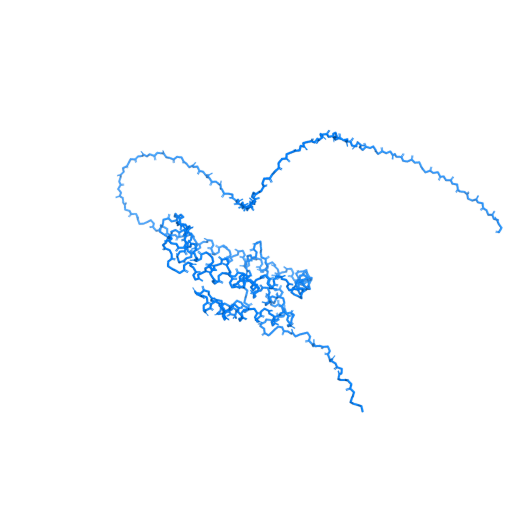09 -13.207 1.00 86.88 95 ARG A C 1
ATOM 754 O O . ARG A 1 95 ? 11.407 7.087 -13.601 1.00 86.88 95 ARG A O 1
ATOM 761 N N . TYR A 1 96 ? 10.507 5.075 -13.175 1.00 85.38 96 TYR A N 1
ATOM 762 C CA . TYR 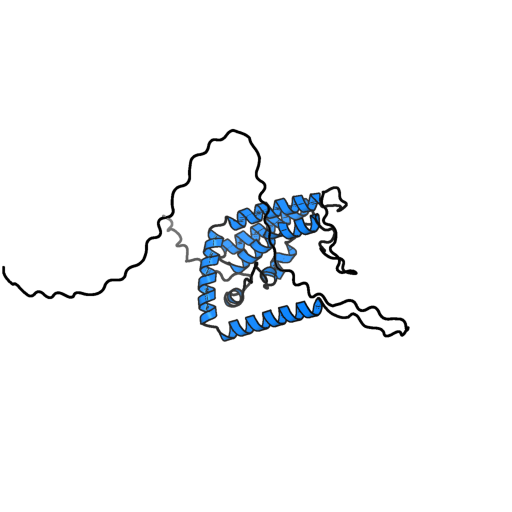A 1 96 ? 11.642 4.300 -13.697 1.00 85.38 96 TYR A CA 1
ATOM 763 C C . TYR A 1 96 ? 11.708 4.285 -15.231 1.00 85.38 96 TYR A C 1
ATOM 765 O O . TYR A 1 96 ? 12.788 4.059 -15.770 1.00 85.38 96 TYR A O 1
ATOM 773 N N . ALA A 1 97 ? 10.594 4.532 -15.926 1.00 85.31 97 ALA A N 1
ATOM 774 C CA . ALA A 1 97 ? 10.601 4.792 -17.365 1.00 85.31 97 ALA A CA 1
ATOM 775 C C . ALA A 1 97 ? 11.226 6.164 -17.668 1.00 85.31 97 ALA A C 1
ATOM 777 O O . ALA A 1 97 ? 12.091 6.275 -18.531 1.00 85.31 97 ALA A O 1
ATOM 778 N N . ASN A 1 98 ? 10.845 7.186 -16.897 1.00 83.75 98 ASN A N 1
ATOM 779 C CA . ASN A 1 98 ? 11.295 8.565 -17.099 1.00 83.75 98 ASN A CA 1
ATOM 780 C C . ASN A 1 98 ? 12.728 8.810 -16.610 1.00 83.75 98 ASN A C 1
ATOM 782 O O . ASN A 1 98 ? 13.410 9.684 -17.129 1.00 83.75 98 ASN A O 1
ATOM 786 N N . HIS A 1 99 ? 13.188 8.074 -15.601 1.00 80.12 99 HIS A N 1
ATOM 787 C CA . HIS A 1 99 ? 14.523 8.224 -15.032 1.00 80.12 99 HIS A CA 1
ATOM 788 C C . HIS A 1 99 ? 15.168 6.852 -14.860 1.00 80.12 99 HIS A C 1
ATOM 790 O O . HIS A 1 99 ? 14.737 6.060 -14.013 1.00 80.12 99 HIS A O 1
ATOM 796 N N . ALA A 1 100 ? 16.231 6.581 -15.621 1.00 70.19 100 ALA A N 1
ATOM 797 C CA . ALA A 1 100 ? 17.044 5.385 -15.436 1.00 70.19 100 ALA A CA 1
ATOM 798 C C . ALA A 1 100 ? 17.550 5.332 -13.979 1.00 70.19 100 ALA A C 1
ATOM 800 O O . ALA A 1 100 ? 18.078 6.306 -13.446 1.00 70.19 100 ALA A O 1
ATOM 801 N N . GLY A 1 101 ? 17.294 4.224 -13.277 1.00 71.88 101 GLY A N 1
ATOM 802 C CA . GLY A 1 101 ? 17.604 4.086 -11.844 1.00 71.88 101 GLY A CA 1
ATOM 803 C C . GLY A 1 101 ? 16.615 4.759 -10.874 1.00 71.88 101 GLY A C 1
ATOM 804 O O . GLY A 1 101 ? 16.700 4.540 -9.665 1.00 71.88 101 GLY A O 1
ATOM 805 N N . GLY A 1 102 ? 15.625 5.510 -11.369 1.00 75.19 102 GLY A N 1
ATOM 806 C CA . GLY A 1 102 ? 14.522 6.072 -10.580 1.00 75.19 102 GLY A CA 1
ATOM 807 C C . GLY A 1 102 ? 14.885 7.274 -9.701 1.00 75.19 102 GLY A C 1
ATOM 808 O O . GLY A 1 102 ? 14.096 7.612 -8.812 1.00 75.19 102 GLY A O 1
ATOM 809 N N . LEU A 1 103 ? 16.049 7.892 -9.929 1.00 79.06 103 LEU A N 1
ATOM 810 C CA . LEU A 1 103 ? 16.520 9.107 -9.260 1.00 79.06 103 LEU A CA 1
ATOM 811 C C . LEU A 1 103 ? 16.150 10.343 -10.091 1.00 79.06 103 LEU A C 1
ATOM 813 O O . LEU A 1 103 ? 16.403 10.375 -11.288 1.00 79.06 103 LEU A O 1
ATOM 817 N N . LYS A 1 104 ? 15.568 11.362 -9.447 1.00 78.56 104 LYS A N 1
ATOM 818 C CA . LYS A 1 104 ? 15.214 12.641 -10.093 1.00 78.56 104 LYS A CA 1
ATOM 819 C C . LYS A 1 104 ? 16.363 13.656 -10.066 1.00 78.56 104 LYS A C 1
ATOM 821 O O . LYS A 1 104 ? 16.412 14.541 -10.907 1.00 78.56 104 LYS A O 1
ATOM 826 N N . TYR A 1 105 ? 17.274 13.522 -9.108 1.00 82.56 105 TYR A N 1
ATOM 827 C CA . TYR A 1 105 ? 18.378 14.449 -8.883 1.00 82.56 105 TYR A CA 1
ATOM 828 C C . TYR A 1 105 ? 19.692 13.679 -8.814 1.00 82.56 105 TYR A C 1
ATOM 830 O O . TYR A 1 105 ? 19.732 12.537 -8.340 1.00 82.56 105 TYR A O 1
ATOM 838 N N . SER A 1 106 ? 20.763 14.310 -9.283 1.00 77.69 106 SER A N 1
ATOM 839 C CA . SER A 1 106 ? 22.119 13.791 -9.161 1.00 77.69 106 SER A CA 1
ATOM 840 C C . SER A 1 106 ? 22.504 13.676 -7.689 1.00 77.69 106 SER A C 1
ATOM 842 O O . SER A 1 106 ? 22.337 14.617 -6.916 1.00 77.69 106 SER A O 1
ATOM 844 N N . ARG A 1 107 ? 23.065 12.528 -7.298 1.00 79.94 107 ARG A N 1
ATOM 845 C CA . ARG A 1 107 ? 23.556 12.317 -5.925 1.00 79.94 107 ARG A CA 1
ATOM 846 C C . ARG A 1 107 ? 24.788 13.162 -5.605 1.00 79.94 107 ARG A C 1
ATOM 848 O O . ARG A 1 107 ? 25.039 13.414 -4.435 1.00 79.94 107 ARG A O 1
ATOM 855 N N . THR A 1 108 ? 25.542 13.558 -6.628 1.00 81.69 108 THR A N 1
ATOM 856 C CA . THR A 1 108 ? 26.803 14.294 -6.481 1.00 81.69 108 THR A CA 1
ATOM 857 C C . THR A 1 108 ? 26.575 15.798 -6.504 1.00 81.69 108 THR A C 1
ATOM 859 O O . THR A 1 108 ? 27.166 16.519 -5.713 1.00 81.69 108 THR A O 1
ATOM 862 N N . THR A 1 109 ? 25.720 16.273 -7.412 1.00 80.88 109 THR A N 1
ATOM 863 C CA . THR A 1 109 ? 25.556 17.711 -7.675 1.00 80.88 109 THR A CA 1
ATOM 864 C C . THR A 1 109 ? 24.220 18.271 -7.198 1.00 80.88 109 THR A C 1
ATOM 866 O O . THR A 1 109 ? 24.037 19.479 -7.226 1.00 80.88 109 THR A O 1
ATOM 869 N N . GLY A 1 110 ? 23.251 17.427 -6.821 1.00 79.75 110 GLY A N 1
ATOM 870 C CA . GLY A 1 110 ? 21.892 17.862 -6.470 1.00 79.75 110 GLY A CA 1
ATOM 871 C C . GLY A 1 110 ? 21.064 18.386 -7.651 1.00 79.75 110 GLY A C 1
ATOM 872 O O . GLY A 1 110 ? 19.863 18.596 -7.509 1.00 79.75 110 GLY A O 1
ATOM 873 N N . ALA A 1 111 ? 21.671 18.544 -8.831 1.00 82.06 111 ALA A N 1
ATOM 874 C CA . ALA A 1 111 ? 21.009 19.050 -10.024 1.00 82.06 111 ALA A CA 1
ATOM 875 C C . ALA A 1 111 ? 19.932 18.073 -10.541 1.00 82.06 111 ALA A C 1
ATOM 877 O O . ALA A 1 111 ? 20.101 16.850 -10.419 1.00 82.06 111 ALA A O 1
ATOM 878 N N . PRO A 1 112 ? 18.831 18.578 -11.128 1.00 79.19 112 PRO A N 1
ATOM 879 C CA . PRO A 1 112 ? 17.801 17.738 -11.729 1.00 79.19 112 PRO A CA 1
ATOM 880 C C . PRO A 1 112 ? 18.378 16.926 -12.894 1.00 79.19 112 PRO A C 1
ATOM 882 O O . PRO A 1 112 ? 19.069 17.454 -13.762 1.00 79.19 112 PRO A O 1
ATOM 885 N N . LEU A 1 113 ? 18.084 15.626 -12.913 1.00 78.19 113 LEU A N 1
ATOM 886 C CA . LEU A 1 113 ? 18.428 14.751 -14.027 1.00 78.19 113 LEU A CA 1
ATOM 887 C C . LEU A 1 113 ? 17.398 14.919 -15.151 1.00 78.19 113 LEU A C 1
ATOM 889 O O . LEU A 1 113 ? 16.199 15.043 -14.865 1.00 78.19 113 LEU A O 1
ATOM 893 N N . PRO A 1 114 ? 17.833 14.882 -16.423 1.00 70.81 114 PRO A N 1
ATOM 894 C CA . PRO A 1 114 ? 16.920 14.962 -17.549 1.00 70.81 114 PRO A CA 1
ATOM 895 C C . PRO A 1 114 ? 15.899 13.823 -17.485 1.00 70.81 114 PRO A C 1
ATOM 897 O O . PRO A 1 114 ? 16.207 12.686 -17.110 1.00 70.81 114 PRO A O 1
ATOM 900 N N . ARG A 1 115 ? 14.651 14.147 -17.825 1.00 73.44 115 ARG A N 1
ATOM 901 C CA . ARG A 1 115 ? 13.620 13.133 -18.052 1.00 73.44 115 ARG A CA 1
ATOM 902 C C . ARG A 1 115 ? 13.907 12.472 -19.392 1.00 73.44 115 ARG A C 1
ATOM 904 O O . ARG A 1 115 ? 14.222 13.163 -20.357 1.00 73.44 115 ARG A O 1
ATOM 911 N N . ALA A 1 116 ? 13.736 11.160 -19.464 1.00 68.31 116 ALA A N 1
ATOM 912 C CA . ALA A 1 116 ? 13.576 10.489 -20.738 1.00 68.31 116 ALA A CA 1
ATOM 913 C C . ALA A 1 116 ? 12.278 11.017 -21.366 1.00 68.31 116 ALA A C 1
ATOM 915 O O . ALA A 1 116 ? 11.183 10.709 -20.898 1.00 68.31 116 ALA A O 1
ATOM 916 N N . SER A 1 117 ? 12.410 11.903 -22.348 1.00 56.09 117 SER A N 1
ATOM 917 C CA . SER A 1 117 ? 11.297 12.530 -23.064 1.00 56.09 117 SER A CA 1
ATOM 918 C C . SER A 1 117 ? 10.734 11.625 -24.163 1.00 56.09 117 SER A C 1
ATOM 920 O O . SER A 1 117 ? 9.633 11.865 -24.647 1.00 56.09 117 SER A O 1
ATOM 922 N N . SER A 1 118 ? 11.450 10.557 -24.529 1.00 52.69 118 SER A N 1
ATOM 923 C CA . SER A 1 118 ? 11.034 9.569 -25.526 1.00 52.69 118 SER A CA 1
ATOM 924 C C . SER A 1 118 ? 11.563 8.172 -25.160 1.00 52.69 118 SER A C 1
ATOM 926 O O . SER A 1 118 ? 12.645 8.071 -24.576 1.00 52.69 118 SER A O 1
ATOM 928 N N . PRO A 1 119 ? 10.881 7.070 -25.535 1.00 52.00 119 PRO A N 1
ATOM 929 C CA . PRO A 1 119 ? 11.434 5.716 -25.435 1.00 52.00 119 PRO A CA 1
ATOM 930 C C . PRO A 1 119 ? 12.812 5.558 -26.103 1.00 52.00 119 PRO A C 1
ATOM 932 O O . PRO A 1 119 ? 13.573 4.677 -25.707 1.00 52.00 119 PRO A O 1
ATOM 935 N N . SER A 1 120 ? 13.153 6.416 -27.078 1.00 49.44 120 SER A N 1
ATOM 936 C CA . SER A 1 120 ? 14.469 6.429 -27.735 1.00 49.44 120 SER A CA 1
ATOM 937 C C . SER A 1 120 ? 15.524 7.291 -27.031 1.00 49.44 120 SER A C 1
ATOM 939 O O . SER A 1 120 ? 16.706 7.164 -27.343 1.00 49.44 120 SER A O 1
ATOM 941 N N . SER A 1 121 ? 15.155 8.137 -26.059 1.00 51.00 121 SER A N 1
ATOM 942 C CA . SER A 1 121 ? 16.062 9.122 -25.448 1.00 51.00 121 SER A CA 1
ATOM 943 C C . SER A 1 121 ? 16.981 8.535 -24.360 1.00 51.00 121 SER A C 1
ATOM 945 O O . SER A 1 121 ? 17.326 9.219 -23.399 1.00 51.00 121 SER A O 1
ATOM 947 N N . GLY A 1 122 ? 17.376 7.263 -24.488 1.00 57.19 122 GLY A N 1
ATOM 948 C CA . GLY A 1 122 ? 18.501 6.696 -23.737 1.00 57.19 122 GLY A CA 1
ATOM 949 C C . GLY A 1 122 ? 18.192 5.988 -22.413 1.00 57.19 122 GLY A C 1
ATOM 950 O O . GLY A 1 122 ? 19.120 5.783 -21.636 1.00 57.19 122 GLY A O 1
ATOM 951 N N . ASN A 1 123 ? 16.945 5.576 -22.134 1.00 70.81 123 ASN A N 1
ATOM 952 C CA . ASN A 1 123 ? 16.650 4.660 -21.017 1.00 70.81 123 ASN A CA 1
ATOM 953 C C . ASN A 1 123 ? 16.290 3.252 -21.532 1.00 70.81 123 ASN A C 1
ATOM 955 O O . ASN A 1 123 ? 15.124 2.995 -21.860 1.00 70.81 123 ASN A O 1
ATOM 959 N N . PRO A 1 124 ? 17.268 2.327 -21.599 1.00 71.44 124 PRO A N 1
ATOM 960 C CA . PRO A 1 124 ? 17.013 0.932 -21.933 1.00 71.44 124 PRO A CA 1
ATOM 961 C C . PRO A 1 124 ? 15.954 0.332 -20.995 1.00 71.44 124 PRO A C 1
ATOM 963 O O . PRO A 1 124 ? 16.130 0.292 -19.778 1.00 71.44 124 PRO A O 1
ATOM 966 N N . GLY A 1 125 ? 14.835 -0.126 -21.560 1.00 80.44 125 GLY A N 1
ATOM 967 C CA . GLY A 1 125 ? 13.721 -0.710 -20.805 1.00 80.44 125 GLY A CA 1
ATOM 968 C C . GLY A 1 125 ? 12.597 0.263 -20.427 1.00 80.44 125 GLY A C 1
ATOM 969 O O . GLY A 1 125 ? 11.668 -0.140 -19.730 1.00 80.44 125 GLY A O 1
ATOM 970 N N . ALA A 1 126 ? 12.613 1.519 -20.894 1.00 84.06 126 ALA A N 1
ATOM 971 C CA . ALA A 1 126 ? 11.498 2.450 -20.678 1.00 84.06 126 ALA A CA 1
ATOM 972 C C . ALA A 1 126 ? 10.157 1.906 -21.206 1.00 84.06 126 ALA A C 1
ATOM 974 O O . ALA A 1 126 ? 9.144 2.006 -20.513 1.00 84.06 126 ALA A O 1
ATOM 975 N N . ALA A 1 127 ? 10.156 1.266 -22.381 1.00 87.75 127 ALA A N 1
ATOM 976 C CA . ALA A 1 127 ? 8.969 0.621 -22.948 1.00 87.75 127 ALA A CA 1
ATOM 977 C C . ALA A 1 127 ? 8.407 -0.471 -22.017 1.00 87.75 127 ALA A C 1
ATOM 979 O O . ALA A 1 127 ? 7.219 -0.461 -21.695 1.00 87.75 127 ALA A O 1
ATOM 980 N N . ASP A 1 128 ? 9.272 -1.338 -21.485 1.00 91.12 128 ASP A N 1
ATOM 981 C CA . ASP A 1 128 ? 8.895 -2.389 -20.533 1.00 91.12 128 ASP A CA 1
ATOM 982 C C . ASP A 1 128 ? 8.329 -1.821 -19.229 1.00 91.12 128 ASP A C 1
ATOM 984 O O . ASP A 1 128 ? 7.373 -2.363 -18.662 1.00 91.12 128 ASP A O 1
ATOM 988 N N . LYS A 1 129 ? 8.884 -0.701 -18.749 1.00 90.44 129 LYS A N 1
ATOM 989 C CA . LYS A 1 129 ? 8.364 0.014 -17.576 1.00 90.44 129 LYS A CA 1
ATOM 990 C C . LYS A 1 129 ? 6.996 0.627 -17.830 1.00 90.44 129 LYS A C 1
ATOM 992 O O . LYS A 1 129 ? 6.141 0.534 -16.951 1.00 90.44 129 LYS A O 1
ATOM 997 N N . LEU A 1 130 ? 6.775 1.228 -18.997 1.00 91.00 130 LEU A N 1
ATOM 998 C CA . LEU A 1 130 ? 5.480 1.797 -19.375 1.00 91.00 130 LEU A CA 1
ATOM 999 C C . LEU A 1 130 ? 4.420 0.703 -19.535 1.00 91.00 130 LEU A C 1
ATOM 1001 O O . LEU A 1 130 ? 3.325 0.832 -18.990 1.00 91.00 130 LEU A O 1
ATOM 1005 N N . ALA A 1 131 ? 4.764 -0.411 -20.182 1.00 92.56 131 ALA A N 1
ATOM 1006 C CA . ALA A 1 131 ? 3.886 -1.572 -20.290 1.00 92.56 131 ALA A CA 1
ATOM 1007 C C . ALA A 1 131 ? 3.568 -2.177 -18.909 1.00 92.56 131 ALA A C 1
ATOM 1009 O O . ALA A 1 131 ? 2.412 -2.477 -18.609 1.00 92.56 131 ALA A O 1
ATOM 1010 N N . SER A 1 132 ? 4.561 -2.266 -18.017 1.00 94.31 132 SER A N 1
ATOM 1011 C CA . SER A 1 132 ? 4.341 -2.652 -16.615 1.00 94.31 132 SER A CA 1
ATOM 1012 C C . SER A 1 132 ? 3.419 -1.666 -15.889 1.00 94.31 132 SER A C 1
ATOM 1014 O O . SER A 1 132 ? 2.522 -2.080 -15.159 1.00 94.31 132 SER A O 1
ATOM 1016 N N . ALA A 1 133 ? 3.596 -0.358 -16.099 1.00 93.56 133 ALA A N 1
ATOM 1017 C CA . ALA A 1 133 ? 2.744 0.666 -15.501 1.00 93.56 133 ALA A CA 1
ATOM 1018 C C . ALA A 1 133 ? 1.286 0.543 -15.970 1.00 93.56 133 ALA A C 1
ATOM 1020 O O . ALA A 1 133 ? 0.380 0.692 -15.154 1.00 93.56 133 ALA A O 1
ATOM 1021 N N . ALA A 1 134 ? 1.056 0.219 -17.246 1.00 94.88 134 ALA A N 1
ATOM 1022 C CA . ALA A 1 134 ? -0.280 -0.006 -17.792 1.00 94.88 134 ALA A CA 1
ATOM 1023 C C . ALA A 1 134 ? -0.992 -1.202 -17.133 1.00 94.88 134 ALA A C 1
ATOM 1025 O O . ALA A 1 134 ? -2.168 -1.093 -16.789 1.00 94.88 134 ALA A O 1
ATOM 1026 N N . ILE A 1 135 ? -0.270 -2.302 -16.877 1.00 95.44 135 ILE A N 1
ATOM 1027 C CA . ILE A 1 135 ? -0.798 -3.472 -16.151 1.00 95.44 135 ILE A CA 1
ATOM 1028 C C . ILE A 1 135 ? -1.286 -3.061 -14.752 1.00 95.44 135 ILE A C 1
ATOM 1030 O O . ILE A 1 135 ? -2.439 -3.302 -14.397 1.00 95.44 135 ILE A O 1
ATOM 1034 N N . PHE A 1 136 ? -0.437 -2.368 -13.987 1.00 96.00 136 PHE A N 1
ATOM 1035 C CA . PHE A 1 136 ? -0.783 -1.896 -12.643 1.00 96.00 136 PHE A CA 1
ATOM 1036 C C . PHE A 1 136 ? -1.912 -0.858 -12.647 1.00 96.00 136 PHE A C 1
ATOM 1038 O O . PHE A 1 136 ? -2.751 -0.861 -11.748 1.00 96.00 136 PHE A O 1
ATOM 1045 N N . ARG A 1 137 ? -1.967 0.015 -13.660 1.00 94.88 137 ARG A N 1
ATOM 1046 C CA . ARG A 1 137 ? -3.046 0.999 -13.816 1.00 94.88 137 ARG A CA 1
ATOM 1047 C C . ARG A 1 137 ? -4.401 0.308 -13.918 1.00 94.88 137 ARG A C 1
ATOM 1049 O O . ARG A 1 137 ? -5.311 0.678 -13.187 1.00 94.88 137 ARG A O 1
ATOM 1056 N N . ALA A 1 138 ? -4.514 -0.717 -14.762 1.00 95.56 138 ALA A N 1
ATOM 1057 C CA . ALA A 1 138 ? -5.765 -1.449 -14.938 1.00 95.56 138 ALA A CA 1
ATOM 1058 C C . ALA A 1 138 ? -6.256 -2.085 -13.623 1.00 95.56 138 ALA A C 1
ATOM 1060 O O . ALA A 1 138 ? -7.433 -1.967 -13.289 1.00 95.56 138 ALA A O 1
ATOM 1061 N N . ALA A 1 139 ? -5.360 -2.703 -12.847 1.00 94.69 139 ALA A N 1
ATOM 1062 C CA . ALA A 1 139 ? -5.711 -3.261 -11.538 1.00 94.69 139 ALA A CA 1
ATOM 1063 C C . ALA A 1 139 ? -6.057 -2.183 -10.501 1.00 94.69 139 ALA A C 1
ATOM 1065 O O . ALA A 1 139 ? -6.971 -2.359 -9.700 1.00 94.69 139 ALA A O 1
ATOM 1066 N N . CYS A 1 140 ? -5.372 -1.037 -10.534 1.00 94.12 140 CYS A N 1
ATOM 1067 C CA . CYS A 1 140 ? -5.680 0.087 -9.658 1.00 94.12 140 CYS A CA 1
ATOM 1068 C C . CYS A 1 140 ? -7.094 0.633 -9.905 1.00 94.12 140 CYS A C 1
ATOM 1070 O O . CYS A 1 140 ? -7.817 0.892 -8.944 1.00 94.12 140 CYS A O 1
ATOM 1072 N N . GLU A 1 141 ? -7.513 0.759 -11.166 1.00 95.12 141 GLU A N 1
ATOM 1073 C CA . GLU A 1 141 ? -8.874 1.191 -11.503 1.00 95.12 141 GLU A CA 1
ATOM 1074 C C . GLU A 1 141 ? -9.932 0.179 -11.038 1.00 95.12 141 GLU A C 1
ATOM 1076 O O . GLU A 1 141 ? -10.932 0.577 -10.441 1.00 95.12 141 GLU A O 1
ATOM 1081 N N . ARG A 1 142 ? -9.682 -1.131 -11.186 1.00 95.00 142 ARG A N 1
ATOM 1082 C CA . ARG A 1 142 ? -10.573 -2.169 -10.631 1.00 95.00 142 ARG A CA 1
ATOM 1083 C C . ARG A 1 142 ? -10.687 -2.083 -9.109 1.00 95.00 142 ARG A C 1
ATOM 1085 O O . ARG A 1 142 ? -11.793 -2.109 -8.576 1.00 95.00 142 ARG A O 1
ATOM 1092 N N . ALA A 1 143 ? -9.565 -1.913 -8.408 1.00 94.12 143 ALA A N 1
ATOM 1093 C CA . ALA A 1 143 ? -9.559 -1.771 -6.954 1.00 94.12 143 ALA A CA 1
ATOM 1094 C C . ALA A 1 143 ? -10.313 -0.512 -6.485 1.00 94.12 143 ALA A C 1
ATOM 1096 O O . ALA A 1 143 ? -11.0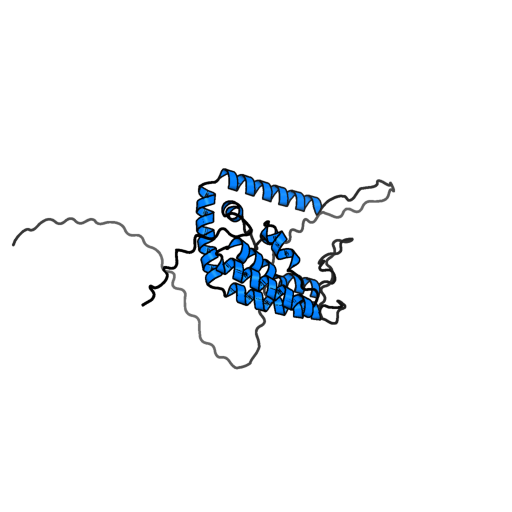23 -0.559 -5.482 1.00 94.12 143 ALA A O 1
ATOM 1097 N N . LYS A 1 144 ? -10.206 0.609 -7.216 1.00 92.00 144 LYS A N 1
ATOM 1098 C CA . LYS A 1 144 ? -10.970 1.840 -6.936 1.00 92.00 144 LYS A CA 1
ATOM 1099 C C . LYS A 1 144 ? -12.473 1.664 -7.158 1.00 92.00 144 LYS A C 1
ATOM 1101 O O . LYS A 1 144 ? -13.254 2.230 -6.402 1.00 92.00 144 LYS A O 1
ATOM 1106 N N . ALA A 1 145 ? -12.867 0.892 -8.169 1.00 95.25 145 ALA A N 1
ATOM 1107 C CA . ALA A 1 145 ? -14.268 0.614 -8.476 1.00 95.25 145 ALA A CA 1
ATOM 1108 C C . ALA A 1 145 ? -14.935 -0.359 -7.480 1.00 95.25 145 ALA A C 1
ATOM 1110 O O . ALA A 1 145 ? -16.149 -0.551 -7.524 1.00 95.25 145 ALA A O 1
ATOM 1111 N N . CYS A 1 146 ? -14.173 -0.974 -6.568 1.00 95.94 146 CYS A N 1
ATOM 1112 C CA . CYS A 1 146 ? -14.699 -1.922 -5.593 1.00 95.94 146 CYS A CA 1
ATOM 1113 C C . CYS A 1 146 ? -15.604 -1.234 -4.553 1.00 95.94 146 CYS A C 1
ATOM 1115 O O . CYS A 1 146 ? -15.140 -0.564 -3.626 1.00 95.94 146 CYS A O 1
ATOM 1117 N N . THR A 1 147 ? -16.916 -1.459 -4.656 1.00 96.69 147 THR A N 1
ATOM 1118 C CA . THR A 1 147 ? -17.909 -0.906 -3.721 1.00 96.69 147 THR A CA 1
ATOM 1119 C C . THR A 1 147 ? -17.715 -1.414 -2.293 1.00 96.69 147 THR A C 1
ATOM 1121 O O . THR A 1 147 ? -17.858 -0.647 -1.341 1.00 96.69 147 THR A O 1
ATOM 1124 N N . ARG A 1 148 ? -17.342 -2.691 -2.115 1.00 96.94 148 ARG A N 1
ATOM 1125 C CA . ARG A 1 148 ? -17.124 -3.263 -0.777 1.00 96.94 148 ARG A CA 1
ATOM 1126 C C . ARG A 1 148 ? -15.950 -2.597 -0.062 1.00 96.94 148 ARG A C 1
ATOM 1128 O O . ARG A 1 148 ? -16.046 -2.326 1.129 1.00 96.94 148 ARG A O 1
ATOM 1135 N N . TYR A 1 149 ? -14.883 -2.264 -0.783 1.00 96.31 149 TYR A N 1
ATOM 1136 C CA . TYR A 1 149 ? -13.763 -1.502 -0.231 1.00 96.31 149 TYR A CA 1
ATOM 1137 C C . TYR A 1 149 ? -14.207 -0.124 0.290 1.00 96.31 149 TYR A C 1
ATOM 1139 O O . TYR A 1 149 ? -13.812 0.276 1.385 1.00 96.31 149 TYR A O 1
ATOM 1147 N N . ALA A 1 150 ? -15.070 0.583 -0.449 1.00 96.00 150 ALA A N 1
ATOM 1148 C CA . ALA A 1 150 ? -15.600 1.874 -0.011 1.00 96.00 150 ALA A CA 1
ATOM 1149 C C . ALA A 1 150 ? -16.421 1.759 1.289 1.00 96.00 150 ALA A C 1
ATOM 1151 O O . ALA A 1 150 ? -16.286 2.601 2.176 1.00 96.00 150 ALA A O 1
ATOM 1152 N N . GLN A 1 151 ? -17.211 0.690 1.436 1.00 96.56 151 GLN A N 1
ATOM 1153 C CA . GLN A 1 151 ? -17.940 0.396 2.677 1.00 96.56 151 GLN A CA 1
ATOM 1154 C C . GLN A 1 151 ? -16.984 0.108 3.840 1.00 96.56 151 GLN A C 1
ATOM 1156 O O . GLN A 1 151 ? -17.103 0.721 4.896 1.00 96.56 151 GLN A O 1
ATOM 1161 N N . LEU A 1 152 ? -15.988 -0.760 3.627 1.00 95.69 152 LEU A N 1
ATOM 1162 C CA . LEU A 1 152 ? -14.985 -1.098 4.644 1.00 95.69 152 LEU A CA 1
ATOM 1163 C C . LEU A 1 152 ? -14.209 0.125 5.127 1.00 95.69 152 LEU A C 1
ATOM 1165 O O . LEU A 1 152 ? -13.886 0.225 6.309 1.00 95.69 152 LEU A O 1
ATOM 1169 N N . ARG A 1 153 ? -13.930 1.069 4.225 1.00 95.69 153 ARG A N 1
ATOM 1170 C CA . ARG A 1 153 ? -13.318 2.345 4.585 1.00 95.69 153 ARG A CA 1
ATOM 1171 C C . ARG A 1 153 ? -14.191 3.137 5.551 1.00 95.69 153 ARG A C 1
ATOM 1173 O O . ARG A 1 153 ? -13.687 3.578 6.577 1.00 95.69 153 ARG A O 1
ATOM 1180 N N . ALA A 1 154 ? -15.477 3.294 5.244 1.00 96.25 154 ALA A N 1
ATOM 1181 C CA . ALA A 1 154 ? -16.406 4.024 6.104 1.00 96.25 154 ALA A CA 1
ATOM 1182 C C . ALA A 1 154 ? -16.546 3.356 7.486 1.00 96.25 154 ALA A C 1
ATOM 1184 O O . ALA A 1 154 ? -16.417 4.028 8.510 1.00 96.25 154 ALA A O 1
ATOM 1185 N N . GLU A 1 155 ? -16.711 2.028 7.513 1.00 95.38 155 GLU A N 1
ATOM 1186 C CA . GLU A 1 155 ? -16.765 1.221 8.742 1.00 95.38 155 GLU A CA 1
ATOM 1187 C C . GLU A 1 155 ? -15.478 1.384 9.581 1.00 95.38 155 GLU A C 1
ATOM 1189 O O . GLU A 1 155 ? -15.520 1.553 10.804 1.00 95.38 155 GLU A O 1
ATOM 1194 N N . TRP A 1 156 ? -14.306 1.361 8.935 1.00 95.44 156 TRP A N 1
ATOM 1195 C CA . TRP A 1 156 ? -13.023 1.553 9.611 1.00 95.44 156 TRP A CA 1
ATOM 1196 C C . TRP A 1 156 ? -12.850 2.978 10.141 1.00 95.44 156 TRP A C 1
ATOM 1198 O O . TRP A 1 156 ? -12.400 3.132 11.273 1.00 95.44 156 TRP A O 1
ATOM 1208 N N . GLU A 1 157 ? -13.221 4.009 9.379 1.00 95.50 157 GLU A N 1
ATOM 1209 C CA . GLU A 1 157 ? -13.107 5.413 9.797 1.00 95.50 157 GLU A CA 1
ATOM 1210 C C . GLU A 1 157 ? -13.983 5.717 11.023 1.00 95.50 157 GLU A C 1
ATOM 1212 O O . GLU A 1 157 ? -13.557 6.435 11.931 1.00 95.50 157 GLU A O 1
ATOM 1217 N N . GLU A 1 158 ? -15.188 5.146 11.094 1.00 95.69 158 GLU A N 1
ATOM 1218 C CA . GLU A 1 158 ? -16.051 5.247 12.273 1.00 95.69 158 GLU A CA 1
ATOM 1219 C C . GLU A 1 158 ? -15.437 4.555 13.493 1.00 95.69 158 GLU A C 1
ATOM 1221 O O . GLU A 1 158 ? -15.291 5.170 14.556 1.00 95.69 158 GLU A O 1
ATOM 1226 N N . ARG A 1 159 ? -14.999 3.302 13.328 1.00 94.75 159 ARG A N 1
ATOM 1227 C CA . ARG A 1 159 ? -14.345 2.535 14.394 1.00 94.75 159 ARG A CA 1
ATOM 1228 C C . ARG A 1 159 ? -13.068 3.219 14.888 1.00 94.75 159 ARG A C 1
ATOM 1230 O O . ARG A 1 159 ? -12.828 3.278 16.092 1.00 94.75 159 ARG A O 1
ATOM 1237 N N . LYS A 1 160 ? -12.269 3.766 13.969 1.00 95.00 160 LYS A N 1
ATOM 1238 C CA . LYS A 1 160 ? -11.046 4.524 14.251 1.00 95.00 160 LYS A CA 1
ATOM 1239 C C . LYS A 1 160 ? -11.355 5.774 15.067 1.00 95.00 160 LYS A C 1
ATOM 1241 O O . LYS A 1 160 ? -10.726 5.969 16.098 1.00 95.00 160 LYS A O 1
ATOM 1246 N N . ARG A 1 161 ? -12.356 6.567 14.679 1.00 95.25 161 ARG A N 1
ATOM 1247 C CA . ARG A 1 161 ? -12.782 7.761 15.431 1.00 95.25 161 ARG A CA 1
ATOM 1248 C C . ARG A 1 161 ? -13.243 7.428 16.850 1.00 95.25 161 ARG A C 1
ATOM 1250 O O . ARG A 1 161 ? -12.914 8.160 17.780 1.00 95.25 161 ARG A O 1
ATOM 1257 N N . GLY A 1 162 ? -13.983 6.331 17.024 1.00 96.12 162 GLY A N 1
ATOM 1258 C CA . GLY A 1 162 ? -14.346 5.835 18.353 1.00 96.12 162 GLY A CA 1
ATOM 1259 C C . GLY A 1 162 ? -13.112 5.492 19.186 1.00 96.12 162 GLY A C 1
ATOM 1260 O O . GLY A 1 162 ? -12.939 6.011 20.284 1.00 96.12 162 GLY A O 1
ATOM 1261 N N . TRP A 1 163 ? -12.204 4.702 18.615 1.00 95.50 163 TRP A N 1
ATOM 1262 C CA . TRP A 1 163 ? -10.958 4.317 19.270 1.00 95.50 163 TRP A CA 1
ATOM 1263 C C . TRP A 1 163 ? -10.067 5.515 19.629 1.00 95.50 163 TRP A C 1
ATOM 1265 O O . TRP A 1 163 ? -9.536 5.552 20.733 1.00 95.50 163 TRP A O 1
ATOM 1275 N N . GLU A 1 164 ? -9.920 6.508 18.750 1.00 95.19 164 GLU A N 1
ATOM 1276 C CA . GLU A 1 164 ? -9.104 7.704 19.007 1.00 95.19 164 GLU A CA 1
ATOM 1277 C C . GLU A 1 164 ? -9.648 8.534 20.173 1.00 95.19 164 GLU A C 1
ATOM 1279 O O . GLU A 1 164 ? -8.875 8.997 21.012 1.00 95.19 164 GLU A O 1
ATOM 1284 N N . ARG A 1 165 ? -10.976 8.683 20.254 1.00 95.81 165 ARG A N 1
ATOM 1285 C CA . ARG A 1 165 ? -11.643 9.353 21.377 1.00 95.81 165 ARG A CA 1
ATOM 1286 C C . ARG A 1 165 ? -11.392 8.616 22.692 1.00 95.81 165 ARG A C 1
ATOM 1288 O O . ARG A 1 165 ? -11.151 9.259 23.710 1.00 95.81 165 ARG A O 1
ATOM 1295 N N . ASP A 1 166 ? -11.431 7.289 22.661 1.00 96.44 166 ASP A N 1
ATOM 1296 C CA . ASP A 1 166 ? -11.293 6.461 23.859 1.00 96.44 166 ASP A CA 1
ATOM 1297 C C . ASP A 1 166 ? -9.809 6.258 24.258 1.00 96.44 166 ASP A C 1
ATOM 1299 O O . ASP A 1 166 ? -9.517 5.876 25.390 1.00 96.44 166 ASP A O 1
ATOM 1303 N N . ASN A 1 167 ? -8.853 6.552 23.362 1.00 96.06 167 ASN A N 1
ATOM 1304 C CA . ASN A 1 167 ? -7.412 6.322 23.556 1.00 96.06 167 ASN A CA 1
ATOM 1305 C C . ASN A 1 167 ? -6.543 7.572 23.265 1.00 96.06 167 ASN A C 1
ATOM 1307 O O . ASN A 1 167 ? -5.571 7.488 22.508 1.00 96.06 167 ASN A O 1
ATOM 1311 N N . PRO A 1 168 ? -6.802 8.738 23.887 1.00 95.88 168 PRO A N 1
ATOM 1312 C CA . PRO A 1 168 ? -6.111 9.988 23.548 1.00 95.88 168 PRO A CA 1
ATOM 1313 C C . PRO A 1 168 ? -4.593 9.933 23.787 1.00 95.88 168 PRO A C 1
ATOM 1315 O O . PRO A 1 168 ? -3.814 10.443 22.982 1.00 95.88 168 PRO A O 1
ATOM 1318 N N . ARG A 1 169 ? -4.152 9.253 24.857 1.00 95.94 169 ARG A N 1
ATOM 1319 C CA . ARG A 1 169 ? -2.720 9.068 25.168 1.00 95.94 169 ARG A CA 1
ATOM 1320 C C . ARG A 1 169 ? -1.993 8.264 24.090 1.00 95.94 169 ARG A C 1
ATOM 1322 O O . ARG A 1 169 ? -0.838 8.542 23.781 1.00 95.94 169 ARG A O 1
ATOM 1329 N N . GLU A 1 170 ? -2.674 7.275 23.519 1.00 94.19 170 GLU A N 1
ATOM 1330 C CA . GLU A 1 170 ? -2.136 6.428 22.458 1.00 94.19 170 GLU A CA 1
ATOM 1331 C C . GLU A 1 170 ? -1.965 7.222 21.163 1.00 94.19 170 GLU A C 1
ATOM 1333 O O . GLU A 1 170 ? -0.917 7.166 20.520 1.00 94.19 170 GLU A O 1
ATOM 1338 N N . VAL A 1 171 ? -2.980 8.017 20.815 1.00 93.69 171 VAL A N 1
ATOM 1339 C CA . VAL A 1 171 ? -2.955 8.911 19.652 1.00 93.69 171 VAL A CA 1
ATOM 1340 C C . VAL A 1 171 ? -1.795 9.898 19.753 1.00 93.69 171 VAL A C 1
ATOM 1342 O O . VAL A 1 171 ? -1.060 10.092 18.782 1.00 93.69 171 VAL A O 1
ATOM 1345 N N . GLU A 1 172 ? -1.592 10.494 20.928 1.00 95.44 172 GLU A N 1
ATOM 1346 C CA . GLU A 1 172 ? -0.482 11.415 21.164 1.00 95.44 172 GLU A CA 1
ATOM 1347 C C . GLU A 1 172 ? 0.883 10.721 21.060 1.00 95.44 172 GLU A C 1
ATOM 1349 O O . GLU A 1 172 ? 1.787 11.240 20.396 1.00 95.44 172 GLU A O 1
ATOM 1354 N N . ARG A 1 173 ? 1.019 9.510 21.615 1.00 96.12 173 ARG A N 1
ATOM 1355 C CA . ARG A 1 173 ? 2.241 8.705 21.481 1.00 96.12 173 ARG A CA 1
ATOM 1356 C C . ARG A 1 173 ? 2.572 8.415 20.014 1.00 96.12 173 ARG A C 1
ATOM 1358 O O . ARG A 1 173 ? 3.683 8.705 19.572 1.00 96.12 173 ARG A O 1
ATOM 1365 N N . LEU A 1 174 ? 1.599 7.925 19.241 1.00 92.75 174 LEU A N 1
ATOM 1366 C CA . LEU A 1 174 ? 1.760 7.613 17.814 1.00 92.75 174 LEU A CA 1
ATOM 1367 C C . LEU A 1 174 ? 2.091 8.860 16.982 1.00 92.75 174 LEU A C 1
ATOM 1369 O O . LEU A 1 174 ? 2.909 8.810 16.058 1.00 92.75 174 LEU A O 1
ATOM 1373 N N . ARG A 1 175 ? 1.482 10.006 17.312 1.00 92.38 175 ARG A N 1
ATOM 1374 C CA . ARG A 1 175 ? 1.817 11.298 16.702 1.00 92.38 175 ARG A CA 1
ATOM 1375 C C . ARG A 1 175 ? 3.279 11.661 16.956 1.00 92.38 175 ARG A C 1
ATOM 1377 O O . ARG A 1 175 ? 3.977 11.986 15.997 1.00 92.38 175 ARG A O 1
ATOM 1384 N N . ARG A 1 176 ? 3.751 11.551 18.201 1.00 94.38 176 ARG A N 1
ATOM 1385 C CA . ARG A 1 176 ? 5.144 11.849 18.564 1.00 94.38 176 ARG A CA 1
ATOM 1386 C C . ARG A 1 176 ? 6.130 10.928 17.850 1.00 94.38 176 ARG A C 1
ATOM 1388 O O . ARG A 1 176 ? 7.078 11.413 17.241 1.00 94.38 176 ARG A O 1
ATOM 1395 N N . GLU A 1 177 ? 5.878 9.620 17.845 1.00 91.81 177 GLU A N 1
ATOM 1396 C CA . GLU A 1 177 ? 6.711 8.630 17.144 1.00 91.81 177 GLU A CA 1
ATOM 1397 C C . GLU A 1 177 ? 6.841 8.940 15.643 1.00 91.81 177 GLU A C 1
ATOM 1399 O O . GLU A 1 177 ? 7.925 8.832 15.054 1.00 91.81 177 GLU A O 1
ATOM 1404 N N . ARG A 1 178 ? 5.747 9.377 15.007 1.00 89.75 178 ARG A N 1
ATOM 1405 C CA . ARG A 1 178 ? 5.745 9.801 13.602 1.00 89.75 178 ARG A CA 1
ATOM 1406 C C . ARG A 1 178 ? 6.558 11.074 13.387 1.00 89.75 178 ARG A C 1
ATOM 1408 O O . ARG A 1 178 ? 7.318 11.141 12.416 1.00 89.75 178 ARG A O 1
ATOM 1415 N N . ASP A 1 179 ? 6.391 12.071 14.247 1.00 89.31 179 ASP A N 1
ATOM 1416 C CA . ASP A 1 179 ? 7.080 13.357 14.129 1.00 89.31 179 ASP A CA 1
ATOM 1417 C C . ASP A 1 179 ? 8.596 13.172 14.351 1.00 89.31 179 ASP A C 1
ATOM 1419 O O . ASP A 1 179 ? 9.406 13.650 13.553 1.00 89.31 179 ASP A O 1
ATOM 1423 N N . GLU A 1 180 ? 8.991 12.338 15.319 1.00 91.25 180 GLU A N 1
ATOM 1424 C CA . GLU A 1 180 ? 10.378 11.902 15.515 1.00 91.25 180 GLU A CA 1
ATOM 1425 C C . GLU A 1 180 ? 10.925 11.129 14.302 1.00 91.25 180 GLU A C 1
ATOM 1427 O O . GLU A 1 180 ? 12.051 11.365 13.857 1.00 91.25 180 GLU A O 1
ATOM 1432 N N . SER A 1 181 ? 10.142 10.212 13.728 1.00 86.19 181 SER A N 1
ATOM 1433 C CA . SER A 1 181 ? 10.541 9.456 12.531 1.00 86.19 181 SER A CA 1
ATOM 1434 C C . SER A 1 181 ? 10.739 10.368 11.316 1.00 86.19 181 SER A C 1
ATOM 1436 O O . SER A 1 181 ? 11.678 10.175 10.534 1.00 86.19 181 SER A O 1
ATOM 1438 N N . ARG A 1 182 ? 9.893 11.397 11.165 1.00 85.00 182 ARG A N 1
ATOM 1439 C CA . ARG A 1 182 ? 10.027 12.435 10.134 1.00 85.00 182 ARG A CA 1
ATOM 1440 C C . ARG A 1 182 ? 11.294 13.263 10.355 1.00 85.00 182 ARG A C 1
ATOM 1442 O O . ARG A 1 182 ? 12.053 13.440 9.402 1.00 85.00 182 ARG A O 1
ATOM 1449 N N . ALA A 1 183 ? 11.565 13.682 11.592 1.00 86.44 183 ALA A N 1
ATOM 1450 C CA . ALA A 1 183 ? 12.773 14.423 11.950 1.00 86.44 183 ALA A CA 1
ATOM 1451 C C . ALA A 1 183 ? 14.046 13.618 11.642 1.00 86.44 183 ALA A C 1
ATOM 1453 O O . ALA A 1 183 ? 14.920 14.100 10.926 1.00 86.44 183 ALA A O 1
ATOM 1454 N N . ARG A 1 184 ? 14.117 12.344 12.062 1.00 85.94 184 ARG A N 1
ATOM 1455 C CA . ARG A 1 184 ? 15.257 11.452 11.763 1.00 85.94 184 ARG A CA 1
ATOM 1456 C C . ARG A 1 184 ? 15.504 11.309 10.259 1.00 85.94 184 ARG A C 1
ATOM 1458 O O . ARG A 1 184 ? 16.655 11.270 9.825 1.00 85.94 184 ARG A O 1
ATOM 1465 N N . LYS A 1 185 ? 14.441 11.229 9.451 1.00 77.12 185 LYS A N 1
ATOM 1466 C CA . LYS A 1 185 ? 14.552 11.131 7.988 1.00 77.12 185 LYS A CA 1
ATOM 1467 C C . LYS A 1 185 ? 15.043 12.437 7.353 1.00 77.12 185 LYS A C 1
ATOM 1469 O O . LYS A 1 185 ? 15.847 12.368 6.427 1.00 77.12 185 LYS A O 1
ATOM 1474 N N . GLY A 1 186 ? 14.617 13.591 7.872 1.00 68.94 186 GLY A N 1
ATOM 1475 C CA . GLY A 1 186 ? 15.113 14.910 7.462 1.00 68.94 186 GLY A CA 1
ATOM 1476 C C . GLY A 1 186 ? 16.610 15.080 7.732 1.00 68.94 186 GLY A C 1
ATOM 1477 O O . GLY A 1 186 ? 17.370 15.398 6.821 1.00 68.94 186 GLY A O 1
ATOM 1478 N N . THR A 1 187 ? 17.071 14.732 8.936 1.00 60.12 187 THR A N 1
ATOM 1479 C CA . THR A 1 187 ? 18.489 14.844 9.332 1.00 60.12 187 THR A CA 1
ATOM 1480 C C . THR A 1 187 ? 19.410 13.875 8.582 1.00 60.12 187 THR A C 1
ATOM 1482 O O . THR A 1 187 ? 20.607 14.111 8.466 1.00 60.12 187 THR A O 1
ATOM 1485 N N . ARG A 1 188 ? 18.873 12.764 8.066 1.00 50.28 188 ARG A N 1
ATOM 1486 C CA . ARG A 1 188 ? 19.631 11.774 7.283 1.00 50.28 188 ARG A CA 1
ATOM 1487 C C . ARG A 1 188 ? 19.703 12.125 5.787 1.00 50.28 188 ARG A C 1
ATOM 1489 O O . ARG A 1 188 ? 20.555 11.589 5.088 1.00 50.28 188 ARG A O 1
ATOM 1496 N N . GLY A 1 189 ? 18.819 13.007 5.309 1.00 39.66 189 GLY A N 1
ATOM 1497 C CA . GLY A 1 189 ? 18.857 13.588 3.962 1.00 39.66 189 GLY A CA 1
ATOM 1498 C C . GLY A 1 189 ? 19.786 14.798 3.837 1.00 39.66 189 GLY A C 1
ATOM 1499 O O . GLY A 1 189 ? 20.226 15.104 2.735 1.00 39.66 189 GLY A O 1
ATOM 1500 N N . GLY A 1 190 ? 20.131 15.438 4.955 1.00 45.31 190 GLY A N 1
ATOM 1501 C CA . GLY A 1 190 ? 21.154 16.474 5.010 1.00 45.31 190 GLY A CA 1
ATOM 1502 C C . GLY A 1 190 ? 22.132 16.193 6.136 1.00 45.31 190 GLY A C 1
ATOM 1503 O O . GLY A 1 190 ? 21.834 16.528 7.277 1.00 45.31 190 GLY A O 1
ATOM 1504 N N . LYS A 1 191 ? 23.299 15.602 5.838 1.00 39.81 191 LYS A N 1
ATOM 1505 C CA . LYS A 1 191 ? 24.494 15.842 6.659 1.00 39.81 191 LYS A CA 1
ATOM 1506 C C . LYS A 1 191 ? 25.809 15.373 6.042 1.00 39.81 191 LYS A C 1
ATOM 1508 O O . LYS A 1 191 ? 25.884 14.321 5.418 1.00 39.81 191 LYS A O 1
ATOM 1513 N N . ALA A 1 192 ? 26.822 16.157 6.413 1.00 33.81 192 ALA A N 1
ATOM 1514 C CA . ALA A 1 192 ? 28.263 15.937 6.350 1.00 33.81 192 ALA A CA 1
ATOM 1515 C C . ALA A 1 192 ? 28.965 16.340 5.044 1.00 33.81 192 ALA A C 1
ATOM 1517 O O . ALA A 1 192 ? 29.589 15.520 4.381 1.00 33.81 192 ALA A O 1
ATOM 1518 N N . VAL A 1 193 ? 28.985 17.646 4.752 1.00 36.16 193 VAL A N 1
ATOM 1519 C CA . VAL A 1 193 ? 30.211 18.225 4.182 1.00 36.16 193 VAL A CA 1
ATOM 1520 C C . VAL A 1 193 ? 31.206 18.288 5.340 1.00 36.16 193 VAL A C 1
ATOM 1522 O O . VAL A 1 193 ? 31.157 19.190 6.174 1.00 36.16 193 VAL A O 1
ATOM 1525 N N . THR A 1 194 ? 32.042 17.263 5.481 1.00 31.47 194 THR A N 1
ATOM 1526 C CA . THR A 1 194 ? 33.212 17.338 6.356 1.00 31.47 194 THR A CA 1
ATOM 1527 C C . THR A 1 194 ? 34.152 18.367 5.748 1.00 31.47 194 THR A C 1
ATOM 1529 O O . THR A 1 194 ? 34.805 18.097 4.742 1.00 31.47 194 THR A O 1
ATOM 1532 N N . ALA A 1 195 ? 34.188 19.564 6.330 1.00 34.22 195 ALA A N 1
ATOM 1533 C CA . ALA A 1 195 ? 35.195 20.560 6.018 1.00 34.22 195 ALA A CA 1
ATOM 1534 C C . ALA A 1 195 ? 36.553 20.050 6.520 1.00 34.22 195 ALA A C 1
ATOM 1536 O O . ALA A 1 195 ? 36.932 20.259 7.669 1.00 34.22 195 ALA A O 1
ATOM 1537 N N . THR A 1 196 ? 37.292 19.351 5.662 1.00 33.16 196 THR A N 1
ATOM 1538 C CA . THR A 1 196 ? 38.742 19.245 5.814 1.00 33.16 196 THR A CA 1
ATOM 1539 C C . THR A 1 196 ? 39.327 20.610 5.491 1.00 33.16 196 THR A C 1
ATOM 1541 O O . THR A 1 196 ? 39.354 21.037 4.337 1.00 33.16 196 THR A O 1
ATOM 1544 N N . ALA A 1 197 ? 39.752 21.312 6.539 1.00 36.31 197 ALA A N 1
ATOM 1545 C CA . ALA A 1 197 ? 40.503 22.545 6.431 1.00 36.31 197 ALA A CA 1
ATOM 1546 C C . ALA A 1 197 ? 41.790 22.299 5.628 1.00 36.31 197 ALA A C 1
ATOM 1548 O O . ALA A 1 197 ? 42.635 21.485 5.998 1.00 36.31 197 ALA A O 1
ATOM 1549 N N . SER A 1 198 ? 41.955 23.026 4.529 1.00 33.91 198 SER A N 1
ATOM 1550 C CA . SER A 1 198 ? 43.267 23.292 3.949 1.00 33.91 198 SER A CA 1
ATOM 1551 C C . SER A 1 198 ? 43.283 24.709 3.406 1.00 33.91 198 SER A C 1
ATOM 1553 O O . SER A 1 198 ? 42.497 25.096 2.546 1.00 33.91 198 SER A O 1
ATOM 1555 N N . ALA A 1 199 ? 44.164 25.496 4.011 1.00 34.25 199 ALA A N 1
ATOM 1556 C CA . ALA A 1 199 ? 44.361 26.905 3.769 1.00 34.25 199 ALA A CA 1
ATOM 1557 C C . ALA A 1 199 ? 44.856 27.173 2.342 1.00 34.25 199 ALA A C 1
ATOM 1559 O O . ALA A 1 199 ? 45.886 26.641 1.930 1.00 34.25 199 ALA A O 1
ATOM 1560 N N . LYS A 1 200 ? 44.215 28.113 1.640 1.00 32.78 200 LYS A N 1
ATOM 1561 C CA . LYS A 1 200 ? 44.939 29.040 0.764 1.00 32.78 200 LYS A CA 1
ATOM 1562 C C . LYS A 1 200 ? 44.152 30.332 0.549 1.00 32.78 200 LYS A C 1
ATOM 1564 O O . LYS A 1 200 ? 42.968 30.330 0.242 1.00 32.78 200 LYS A O 1
ATOM 1569 N N . ARG A 1 201 ? 44.869 31.430 0.777 1.00 28.78 201 ARG A N 1
ATOM 1570 C CA . ARG A 1 201 ? 44.482 32.837 0.644 1.00 28.78 201 ARG A CA 1
ATOM 1571 C C . ARG A 1 201 ? 43.944 33.162 -0.754 1.00 28.78 201 ARG A C 1
ATOM 1573 O O . ARG A 1 201 ? 44.526 32.699 -1.730 1.00 28.78 201 ARG A O 1
ATOM 1580 N N . GLY A 1 202 ? 43.000 34.103 -0.836 1.00 27.77 202 GLY A N 1
ATOM 1581 C CA . GLY A 1 202 ? 42.893 34.971 -2.013 1.00 27.77 202 GLY A CA 1
ATOM 1582 C C . GLY A 1 202 ? 41.499 35.462 -2.400 1.00 27.77 202 GLY A C 1
ATOM 1583 O O . GLY A 1 202 ? 40.850 34.837 -3.221 1.00 27.77 202 GLY A O 1
ATOM 1584 N N . ARG A 1 203 ? 41.185 36.677 -1.933 1.00 28.67 203 ARG A N 1
ATOM 1585 C CA . ARG A 1 203 ? 40.383 37.729 -2.591 1.00 28.67 203 ARG A CA 1
ATOM 1586 C C . ARG A 1 203 ? 38.850 37.588 -2.638 1.00 28.67 203 ARG A C 1
ATOM 1588 O O . ARG A 1 203 ? 38.275 36.601 -3.068 1.00 28.67 203 ARG A O 1
ATOM 1595 N N . ALA A 1 204 ? 38.231 38.678 -2.189 1.00 29.84 204 ALA A N 1
ATOM 1596 C CA . ALA A 1 204 ? 36.810 38.909 -2.009 1.00 29.84 204 ALA A CA 1
ATOM 1597 C C . ALA A 1 204 ? 36.015 38.993 -3.321 1.00 29.84 204 ALA A C 1
ATOM 1599 O O . ALA A 1 204 ? 36.441 39.661 -4.262 1.00 29.84 204 ALA A O 1
ATOM 1600 N N . ALA A 1 205 ? 34.810 38.422 -3.302 1.00 28.58 205 ALA A N 1
ATOM 1601 C CA . ALA A 1 205 ? 33.667 38.884 -4.077 1.00 28.58 205 ALA A CA 1
ATOM 1602 C C . ALA A 1 205 ? 32.391 38.580 -3.279 1.00 28.58 205 ALA A C 1
ATOM 1604 O O . ALA A 1 205 ? 32.089 37.435 -2.959 1.00 28.58 205 ALA A O 1
ATOM 1605 N N . LYS A 1 206 ? 31.710 39.660 -2.907 1.00 28.31 206 LYS A N 1
ATOM 1606 C CA . LYS A 1 206 ? 30.400 39.717 -2.268 1.00 28.31 206 LYS A CA 1
ATOM 1607 C C . LYS A 1 206 ? 29.352 39.277 -3.296 1.00 28.31 206 LYS A C 1
ATOM 1609 O O . LYS A 1 206 ? 29.281 39.890 -4.356 1.00 28.31 206 LYS A O 1
ATOM 1614 N N . VAL A 1 207 ? 28.575 38.243 -2.990 1.00 28.38 207 VAL A N 1
ATOM 1615 C CA . VAL A 1 207 ? 27.322 37.929 -3.690 1.00 28.38 207 VAL A CA 1
ATOM 1616 C C . VAL A 1 207 ? 26.277 37.705 -2.611 1.00 28.38 207 VAL A C 1
ATOM 1618 O O . VAL A 1 207 ? 26.500 36.940 -1.675 1.00 28.38 207 VAL A O 1
ATOM 1621 N N . GLU A 1 208 ? 25.222 38.500 -2.712 1.00 27.72 208 GLU A N 1
ATOM 1622 C CA . GLU A 1 208 ? 24.103 38.591 -1.788 1.00 27.72 208 GLU A CA 1
ATOM 1623 C C . GLU A 1 208 ? 23.288 37.296 -1.774 1.00 27.72 208 GLU A C 1
ATOM 1625 O O . GLU A 1 208 ? 23.157 36.602 -2.784 1.00 27.72 208 GLU A O 1
ATOM 1630 N N . GLU A 1 209 ? 22.787 36.976 -0.586 1.00 27.84 209 GLU A N 1
ATOM 1631 C CA . GLU A 1 209 ? 21.832 35.911 -0.320 1.00 27.84 209 GLU A CA 1
ATOM 1632 C C . GLU A 1 209 ? 20.473 36.340 -0.886 1.00 27.84 209 GLU A C 1
ATOM 1634 O O . GLU A 1 209 ? 19.925 37.356 -0.466 1.00 27.84 209 GLU A O 1
ATOM 1639 N N . ASP A 1 210 ? 19.945 35.576 -1.842 1.00 26.34 210 ASP A N 1
ATOM 1640 C CA . ASP A 1 210 ? 18.548 35.664 -2.264 1.00 26.34 210 ASP A CA 1
ATOM 1641 C C . ASP A 1 210 ? 17.857 34.365 -1.837 1.00 26.34 210 ASP A C 1
ATOM 1643 O O . ASP A 1 210 ? 18.079 33.285 -2.398 1.00 26.34 210 ASP A O 1
ATOM 1647 N N . GLU A 1 211 ? 17.089 34.461 -0.751 1.00 33.94 211 GLU A N 1
ATOM 1648 C CA . GLU A 1 211 ? 16.217 33.399 -0.264 1.00 33.94 211 GLU A CA 1
ATOM 1649 C C . GLU A 1 211 ? 15.017 33.263 -1.210 1.00 33.94 211 GLU A C 1
ATOM 1651 O O . GLU A 1 211 ? 13.993 33.925 -1.069 1.00 33.94 211 GLU A O 1
ATOM 1656 N N . GLY A 1 212 ? 15.158 32.386 -2.204 1.00 24.19 212 GLY A N 1
ATOM 1657 C CA . GLY A 1 212 ? 14.087 32.009 -3.122 1.00 24.19 212 GLY A CA 1
ATOM 1658 C C . GLY A 1 212 ? 13.272 30.825 -2.606 1.00 24.19 212 GLY A C 1
ATOM 1659 O O . GLY A 1 212 ? 13.540 29.672 -2.947 1.00 24.19 212 GLY A O 1
ATOM 1660 N N . GLU A 1 213 ? 12.265 31.122 -1.791 1.00 32.31 213 GLU A N 1
ATOM 1661 C CA . GLU A 1 213 ? 11.114 30.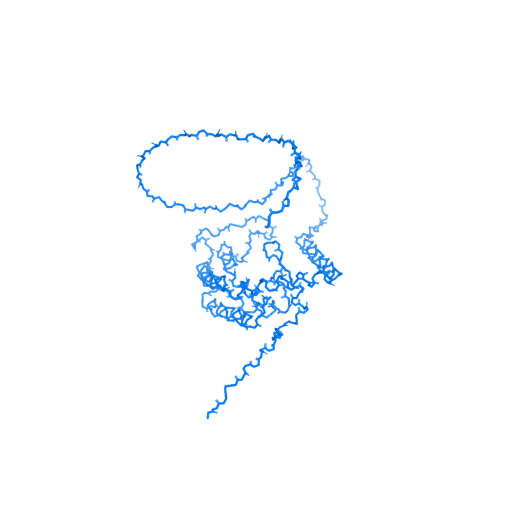264 -1.510 1.00 32.31 213 GLU A CA 1
ATOM 1662 C C . GLU A 1 213 ? 10.360 29.930 -2.816 1.00 32.31 213 GLU A C 1
ATOM 1664 O O . GLU A 1 213 ? 10.013 30.823 -3.584 1.00 32.31 213 GLU A O 1
ATOM 1669 N N . ALA A 1 214 ? 10.114 28.643 -3.098 1.00 25.53 214 ALA A N 1
ATOM 1670 C CA . ALA A 1 214 ? 9.306 28.213 -4.249 1.00 25.53 214 ALA A CA 1
ATOM 1671 C C . ALA A 1 214 ? 8.544 26.912 -3.946 1.00 25.53 214 ALA A C 1
ATOM 1673 O O . ALA A 1 214 ? 8.975 25.798 -4.254 1.00 25.53 214 ALA A O 1
ATOM 1674 N N . ASP A 1 215 ? 7.474 27.109 -3.182 1.00 25.59 215 ASP A N 1
ATOM 1675 C CA . ASP A 1 215 ? 6.071 26.797 -3.484 1.00 25.59 215 ASP A CA 1
ATOM 1676 C C . ASP A 1 215 ? 5.687 25.578 -4.357 1.00 25.59 215 ASP A C 1
ATOM 1678 O O . ASP A 1 215 ? 6.234 25.283 -5.423 1.00 25.59 215 ASP A O 1
ATOM 1682 N N . GLU A 1 216 ? 4.649 24.895 -3.866 1.00 32.44 216 GLU A N 1
ATOM 1683 C CA . GLU A 1 216 ? 3.924 23.783 -4.473 1.00 32.44 216 GLU A CA 1
ATOM 1684 C C . GLU A 1 216 ? 3.087 24.279 -5.673 1.00 32.44 216 GLU A C 1
ATOM 1686 O O . GLU A 1 216 ? 2.076 24.941 -5.488 1.00 32.44 216 GLU A O 1
ATOM 1691 N N . GLY A 1 217 ? 3.418 23.875 -6.904 1.00 24.81 217 GLY A N 1
ATOM 1692 C CA . GLY A 1 217 ? 2.583 24.134 -8.088 1.00 24.81 217 GLY A CA 1
ATOM 1693 C C . GLY A 1 217 ? 2.259 22.857 -8.858 1.00 24.81 217 GLY A C 1
ATOM 1694 O O . GLY A 1 217 ? 3.081 22.356 -9.624 1.00 24.81 217 GLY A O 1
ATOM 1695 N N . HIS A 1 218 ? 1.073 22.298 -8.622 1.00 28.95 218 HIS A N 1
ATOM 1696 C CA . HIS A 1 218 ? 0.474 21.221 -9.412 1.00 28.95 218 HIS A CA 1
ATOM 1697 C C . HIS A 1 218 ? -0.279 21.881 -10.576 1.00 28.95 218 HIS A C 1
ATOM 1699 O O . HIS A 1 218 ? -1.323 22.480 -10.347 1.00 28.95 218 HIS A O 1
ATOM 1705 N N . GLU A 1 219 ? 0.223 21.774 -11.804 1.00 26.62 219 GLU A N 1
ATOM 1706 C CA . GLU A 1 219 ? -0.548 22.131 -13.001 1.00 26.62 219 GLU A CA 1
ATOM 1707 C C . GLU A 1 219 ? -0.864 20.856 -13.787 1.00 26.62 219 GLU A C 1
ATOM 1709 O O . GLU A 1 219 ? 0.013 20.177 -14.325 1.00 26.62 219 GLU A O 1
ATOM 1714 N N . GLU A 1 220 ? -2.147 20.492 -13.765 1.00 30.62 220 GLU A N 1
ATOM 1715 C CA . GLU A 1 220 ? -2.752 19.498 -14.643 1.00 30.62 220 GLU A CA 1
ATOM 1716 C C . GLU A 1 220 ? -3.071 20.169 -15.985 1.00 30.62 220 GLU A C 1
ATOM 1718 O O . GLU A 1 220 ? -3.989 20.982 -16.082 1.00 30.62 220 GLU A O 1
ATOM 1723 N N . GLU A 1 221 ? -2.325 19.822 -17.033 1.00 27.12 221 GLU A N 1
ATOM 1724 C CA . GLU A 1 221 ? -2.621 20.262 -18.397 1.00 27.12 221 GLU A CA 1
ATOM 1725 C C . GLU A 1 221 ? -3.642 19.308 -19.042 1.00 27.12 221 GLU A C 1
ATOM 1727 O O . GLU A 1 221 ? -3.360 18.136 -19.311 1.00 27.12 221 GLU A O 1
ATOM 1732 N N . GLN A 1 222 ? -4.860 19.815 -19.254 1.00 28.81 222 GLN A N 1
ATOM 1733 C CA . GLN A 1 222 ? -5.929 19.153 -20.003 1.00 28.81 222 GLN A CA 1
ATOM 1734 C C . GLN A 1 222 ? -5.710 19.336 -21.508 1.00 28.81 222 GLN A C 1
ATOM 1736 O O . GLN A 1 222 ? -5.744 20.450 -22.025 1.00 28.81 222 GLN A O 1
ATOM 1741 N N . VAL A 1 223 ? -5.564 18.225 -22.227 1.00 30.89 223 VAL A N 1
ATOM 1742 C CA . VAL A 1 223 ? -5.504 18.200 -23.693 1.00 30.89 223 VAL A CA 1
ATOM 1743 C C . VAL A 1 223 ? -6.931 18.237 -24.245 1.00 30.89 223 VAL A C 1
ATOM 1745 O O . VAL A 1 223 ? -7.711 17.313 -24.006 1.00 30.89 223 VAL A O 1
ATOM 1748 N N . LYS A 1 224 ? -7.284 19.293 -24.989 1.00 30.02 224 LYS A N 1
ATOM 1749 C CA . LYS A 1 224 ? -8.560 19.407 -25.712 1.00 30.02 224 LYS A CA 1
ATOM 1750 C C . LYS A 1 224 ? -8.325 19.199 -27.209 1.00 30.02 224 LYS A C 1
ATOM 1752 O O . LYS A 1 224 ? -7.504 19.883 -27.812 1.00 30.02 224 LYS A O 1
ATOM 1757 N N . ALA A 1 225 ? -9.040 18.231 -27.778 1.00 30.62 225 ALA A N 1
ATOM 1758 C CA . ALA A 1 225 ? -9.083 17.944 -29.206 1.00 30.62 225 ALA A CA 1
ATOM 1759 C C . ALA A 1 225 ? -9.811 19.067 -29.965 1.00 30.62 225 ALA A C 1
ATOM 1761 O O . ALA A 1 225 ? -10.833 19.568 -29.493 1.00 30.62 225 ALA A O 1
ATOM 1762 N N . GLY A 1 226 ? -9.271 19.448 -31.124 1.00 26.03 226 GLY A N 1
ATOM 1763 C CA . GLY A 1 226 ? -9.888 20.389 -32.053 1.00 26.03 226 GLY A CA 1
ATOM 1764 C C . GLY A 1 226 ? -10.855 19.696 -33.012 1.00 26.03 226 GLY A C 1
ATOM 1765 O O . GLY A 1 226 ? -10.575 18.599 -33.493 1.00 26.03 226 GLY A O 1
ATOM 1766 N N . ALA A 1 227 ? -11.975 20.361 -33.275 1.00 31.00 227 ALA A N 1
ATOM 1767 C CA . ALA A 1 227 ? -12.784 20.224 -34.478 1.00 31.00 227 ALA A CA 1
ATOM 1768 C C . ALA A 1 227 ? -13.531 21.553 -34.678 1.00 31.00 227 ALA A C 1
ATOM 1770 O O . ALA A 1 227 ? -14.067 22.112 -33.717 1.00 31.00 227 ALA A O 1
ATOM 1771 N N . ASP A 1 228 ? -13.465 22.057 -35.903 1.00 31.44 228 ASP A N 1
ATOM 1772 C CA . ASP A 1 228 ? -14.012 23.318 -36.402 1.00 31.44 228 ASP A CA 1
ATOM 1773 C C . ASP A 1 228 ? -15.552 23.379 -36.334 1.00 31.44 228 ASP A C 1
ATOM 1775 O O . ASP A 1 228 ? -16.198 22.336 -36.431 1.00 31.44 228 ASP A O 1
ATOM 1779 N N . ASP A 1 229 ? -16.121 24.581 -36.143 1.00 31.08 229 ASP A N 1
ATOM 1780 C CA . ASP A 1 229 ? -17.127 25.225 -37.026 1.00 31.08 229 ASP A CA 1
ATOM 1781 C C . ASP A 1 229 ? -17.873 26.395 -36.320 1.00 31.08 229 ASP A C 1
ATOM 1783 O O . ASP A 1 229 ? -18.348 26.276 -35.191 1.00 31.08 229 ASP A O 1
ATOM 1787 N N . GLU A 1 230 ? -17.878 27.540 -37.008 1.00 29.98 230 GLU A N 1
ATOM 1788 C CA . GLU A 1 230 ? -18.781 28.711 -37.033 1.00 29.98 230 GLU A CA 1
ATOM 1789 C C . GLU A 1 230 ? -19.616 29.182 -35.800 1.00 29.98 230 GLU A C 1
ATOM 1791 O O . GLU A 1 230 ? -20.425 28.474 -35.206 1.00 29.98 230 GLU A O 1
ATOM 1796 N N . ALA A 1 231 ? -19.481 30.477 -35.464 1.00 34.38 231 ALA A N 1
ATOM 1797 C CA . ALA A 1 231 ? -20.264 31.218 -34.455 1.00 34.38 231 ALA A CA 1
ATOM 1798 C C . ALA A 1 231 ? -21.688 31.588 -34.958 1.00 34.38 231 ALA A C 1
ATOM 1800 O O . ALA A 1 231 ? -21.901 31.608 -36.168 1.00 34.38 231 ALA A O 1
ATOM 1801 N N . PRO A 1 232 ? -22.658 31.978 -34.088 1.00 39.41 232 PRO A N 1
ATOM 1802 C CA . PRO A 1 232 ? -22.698 33.375 -33.616 1.00 39.41 232 PRO A CA 1
ATOM 1803 C C . PRO A 1 232 ? -23.233 33.620 -32.176 1.00 39.41 232 PRO A C 1
ATOM 1805 O O . PRO A 1 232 ? -24.044 32.882 -31.621 1.00 39.41 232 PRO A O 1
ATOM 1808 N N . THR A 1 233 ? -22.782 34.736 -31.592 1.00 40.12 233 THR A N 1
ATOM 1809 C CA . THR A 1 233 ? -23.146 35.352 -30.292 1.00 40.12 233 THR A CA 1
ATOM 1810 C C . THR A 1 233 ? -24.638 35.713 -30.167 1.00 40.12 233 THR A C 1
ATOM 1812 O O . THR A 1 233 ? -25.236 36.087 -31.177 1.00 40.12 233 THR A O 1
ATOM 1815 N N . PRO A 1 234 ? -25.241 35.712 -28.949 1.00 42.78 234 PRO A N 1
ATOM 1816 C CA . PRO A 1 234 ? -25.834 36.954 -28.386 1.00 42.78 234 PRO A CA 1
ATOM 1817 C C . PRO A 1 234 ? -25.792 36.997 -26.809 1.00 42.78 234 PRO A C 1
ATOM 1819 O O . PRO A 1 234 ? -25.057 36.212 -26.215 1.00 42.78 234 PRO A O 1
ATOM 1822 N N . PRO A 1 235 ? -26.436 37.943 -26.073 1.00 41.72 235 PRO A N 1
ATOM 1823 C CA . PRO A 1 235 ? -25.728 39.004 -25.347 1.00 41.72 235 PRO A CA 1
ATOM 1824 C C . PRO A 1 235 ? -25.902 38.992 -23.806 1.00 41.72 235 PRO A C 1
ATOM 1826 O O . PRO A 1 235 ? -26.740 38.302 -23.227 1.00 41.72 235 PRO A O 1
ATOM 1829 N N . ALA A 1 236 ? -25.106 39.839 -23.146 1.00 39.88 236 ALA A N 1
ATOM 1830 C CA . ALA A 1 236 ? -25.030 40.052 -21.701 1.00 39.88 236 ALA A CA 1
ATOM 1831 C C . ALA A 1 236 ? -26.355 40.476 -21.031 1.00 39.88 236 ALA A C 1
ATOM 1833 O O . ALA A 1 236 ? -27.086 41.327 -21.546 1.00 39.88 236 ALA A O 1
ATOM 1834 N N . ARG A 1 237 ? -26.616 39.978 -19.807 1.00 37.25 237 ARG A N 1
ATOM 1835 C CA . ARG A 1 237 ? -27.707 40.489 -18.957 1.00 37.25 237 ARG A CA 1
ATOM 1836 C C . ARG A 1 237 ? -27.385 40.512 -17.452 1.00 37.25 237 ARG A C 1
ATOM 1838 O O . ARG A 1 237 ? -27.414 39.500 -16.767 1.00 37.25 237 ARG A O 1
ATOM 1845 N N . ALA A 1 238 ? -27.112 41.733 -16.990 1.00 34.91 238 ALA A N 1
ATOM 1846 C CA . ALA A 1 238 ? -27.416 42.383 -15.708 1.00 34.91 238 ALA A CA 1
ATOM 1847 C C . ALA A 1 238 ? -27.542 41.556 -14.403 1.00 34.91 238 ALA A C 1
ATOM 1849 O O . ALA A 1 238 ? -28.559 40.922 -14.121 1.00 34.91 238 ALA A O 1
ATOM 1850 N N . SER A 1 239 ? -26.572 41.770 -13.511 1.00 36.59 239 SER A N 1
ATOM 1851 C CA . SER A 1 239 ? -26.581 41.389 -12.095 1.00 36.59 239 SER A CA 1
ATOM 1852 C C . SER A 1 239 ? -27.561 42.237 -11.268 1.00 36.59 239 SER A C 1
ATOM 1854 O O . SER A 1 239 ? -27.353 43.437 -11.082 1.00 36.59 239 SER A O 1
ATOM 1856 N N . LYS A 1 240 ? -28.596 41.618 -10.686 1.00 40.78 240 LYS A N 1
ATOM 1857 C CA . LYS A 1 240 ? -29.420 42.226 -9.623 1.00 40.78 240 LYS A CA 1
ATOM 1858 C C . LYS A 1 240 ? -28.911 41.791 -8.247 1.00 40.78 240 LYS A C 1
ATOM 1860 O O . LYS A 1 240 ? -29.138 40.668 -7.809 1.00 40.78 240 LYS A O 1
ATOM 1865 N N . ARG A 1 241 ? -28.259 42.721 -7.544 1.00 40.31 241 ARG A N 1
ATOM 1866 C CA . ARG A 1 241 ? -27.994 42.649 -6.098 1.00 40.31 241 ARG A CA 1
ATOM 1867 C C . ARG A 1 241 ? -29.323 42.753 -5.336 1.00 40.31 241 ARG A C 1
ATOM 1869 O O . ARG A 1 241 ? -30.025 43.750 -5.486 1.00 40.31 241 ARG A O 1
ATOM 1876 N N . ARG A 1 242 ? -29.659 41.772 -4.489 1.00 46.66 242 ARG A N 1
ATOM 1877 C CA . ARG A 1 242 ? -30.714 41.917 -3.466 1.00 46.66 242 ARG A CA 1
ATOM 1878 C C . ARG A 1 242 ? -30.074 42.301 -2.135 1.00 46.66 242 ARG A C 1
ATOM 1880 O O . ARG A 1 242 ? -29.170 41.629 -1.649 1.00 46.66 242 ARG A O 1
ATOM 1887 N N . ARG A 1 243 ? -30.540 43.426 -1.598 1.00 39.00 243 ARG A N 1
ATOM 1888 C CA . ARG A 1 243 ? -30.155 44.026 -0.321 1.00 39.00 243 ARG A CA 1
ATOM 1889 C C . ARG A 1 243 ? -31.022 43.421 0.786 1.00 39.00 243 ARG A C 1
ATOM 1891 O O . ARG A 1 243 ? -32.219 43.233 0.596 1.00 39.00 243 ARG A O 1
ATOM 1898 N N . VAL A 1 244 ? -30.388 43.120 1.913 1.00 40.56 244 VAL A N 1
ATOM 1899 C CA . VAL A 1 244 ? -31.003 42.659 3.162 1.00 40.56 244 VAL A CA 1
ATOM 1900 C C . VAL A 1 244 ? -31.744 43.821 3.823 1.00 40.56 244 VAL A C 1
ATOM 1902 O O . VAL A 1 244 ? -31.166 44.897 3.971 1.00 40.56 244 VAL A O 1
ATOM 1905 N N . THR A 1 245 ? -32.971 43.591 4.288 1.00 43.09 245 THR A N 1
ATOM 1906 C CA . THR A 1 245 ? -33.587 44.380 5.362 1.00 43.09 245 THR A CA 1
ATOM 1907 C C . THR A 1 245 ? -34.254 43.444 6.366 1.00 43.09 245 THR A C 1
ATOM 1909 O O . THR A 1 245 ? -35.047 42.572 6.022 1.00 43.09 245 THR A O 1
ATOM 1912 N N . ARG A 1 246 ? -33.866 43.623 7.629 1.00 36.84 246 ARG A N 1
ATOM 1913 C CA . ARG A 1 246 ? -34.444 43.034 8.838 1.00 36.84 246 ARG A CA 1
ATOM 1914 C C . ARG A 1 246 ? -35.527 43.995 9.324 1.00 36.84 246 ARG A C 1
ATOM 1916 O O . ARG A 1 246 ? -35.237 45.177 9.479 1.00 36.84 246 ARG A O 1
ATOM 1923 N N . ALA A 1 247 ? -36.732 43.498 9.581 1.00 41.59 247 ALA A N 1
ATOM 1924 C CA . ALA A 1 247 ? -37.777 44.239 10.278 1.00 41.59 247 ALA A CA 1
ATOM 1925 C C . ALA A 1 247 ? -38.373 43.368 11.388 1.00 41.59 247 ALA A C 1
ATOM 1927 O O . ALA A 1 247 ? -38.418 42.145 11.296 1.00 41.59 247 ALA A O 1
ATOM 1928 N N . SER A 1 248 ? -38.714 44.055 12.465 1.00 36.12 248 SER A N 1
ATOM 1929 C CA . SER A 1 248 ? -38.951 43.594 13.823 1.00 36.12 248 SER A CA 1
ATOM 1930 C C . SER A 1 248 ? -40.447 43.594 14.137 1.00 36.12 248 SER A C 1
ATOM 1932 O O . SER A 1 248 ? -41.147 44.472 13.653 1.00 36.12 248 SER A O 1
ATOM 1934 N N . ALA A 1 249 ? -40.844 42.662 15.009 1.00 38.41 249 ALA A N 1
ATOM 1935 C CA . ALA A 1 249 ? -41.928 42.709 15.998 1.00 38.41 249 ALA A CA 1
ATOM 1936 C C . ALA A 1 249 ? -43.333 43.201 15.595 1.00 38.41 249 ALA A C 1
ATOM 1938 O O . ALA A 1 249 ? -43.539 44.376 15.324 1.00 38.41 249 ALA A O 1
ATOM 1939 N N . ALA A 1 250 ? -44.322 42.328 15.804 1.00 43.31 250 ALA A N 1
ATOM 1940 C CA . ALA A 1 250 ? -45.510 42.640 16.602 1.00 43.31 250 ALA A CA 1
ATOM 1941 C C . ALA A 1 250 ? -46.148 41.323 17.071 1.00 43.31 250 ALA A C 1
ATOM 1943 O O . ALA A 1 250 ? -46.476 40.458 16.262 1.00 43.31 250 ALA A O 1
ATOM 1944 N N . ALA A 1 251 ? -46.250 41.165 18.389 1.00 42.72 251 ALA A N 1
ATOM 1945 C CA . ALA A 1 251 ? -47.110 40.189 19.032 1.00 42.72 251 ALA A CA 1
ATOM 1946 C C . ALA A 1 251 ? -48.535 40.750 19.030 1.00 42.72 251 ALA A C 1
ATOM 1948 O O . ALA A 1 251 ? -48.713 41.913 19.383 1.00 42.72 251 ALA A O 1
ATOM 1949 N N . ASP A 1 252 ? -49.523 39.932 18.679 1.00 45.84 252 ASP A N 1
ATOM 1950 C CA . ASP A 1 252 ? -50.924 40.247 18.935 1.00 45.84 252 ASP A CA 1
ATOM 1951 C C . ASP A 1 252 ? -51.632 39.026 19.524 1.00 45.84 252 ASP A C 1
ATOM 1953 O O . ASP A 1 252 ? -51.316 37.873 19.225 1.00 45.84 252 ASP A O 1
ATOM 1957 N N . THR A 1 253 ? -52.512 39.324 20.465 1.00 43.28 253 THR A N 1
ATOM 1958 C CA . THR A 1 253 ? -53.053 38.464 21.509 1.00 43.28 253 THR A CA 1
ATOM 1959 C C . THR A 1 253 ? -54.564 38.433 21.320 1.00 43.28 253 THR A C 1
ATOM 1961 O O . THR A 1 253 ? -55.206 39.466 21.464 1.00 43.28 253 THR A O 1
ATOM 1964 N N . ALA A 1 254 ? -55.163 37.268 21.073 1.00 52.38 254 ALA A N 1
ATOM 1965 C CA . ALA A 1 254 ? -56.615 37.068 21.173 1.00 52.38 254 ALA A CA 1
ATOM 1966 C C . ALA A 1 254 ? -56.866 35.617 21.623 1.00 52.38 254 ALA A C 1
ATOM 1968 O O . ALA A 1 254 ? -56.452 34.685 20.942 1.00 52.38 254 ALA A O 1
ATOM 1969 N N . ARG A 1 255 ? -57.220 35.364 22.890 1.00 46.75 255 ARG A N 1
ATOM 1970 C CA . ARG A 1 255 ? -58.578 35.361 23.484 1.00 46.75 255 ARG A CA 1
ATOM 1971 C C . ARG A 1 255 ? -59.589 34.453 22.763 1.00 46.75 255 ARG A C 1
ATOM 1973 O O . ARG A 1 255 ? -60.162 34.837 21.756 1.00 46.75 255 ARG A O 1
ATOM 1980 N N . ASP A 1 256 ? -59.783 33.275 23.359 1.00 48.31 256 ASP A N 1
ATOM 1981 C CA . ASP A 1 256 ? -61.038 32.828 23.994 1.00 48.31 256 ASP A CA 1
ATOM 1982 C C . ASP A 1 256 ? -62.352 33.055 23.221 1.00 48.31 256 ASP A C 1
ATOM 1984 O O . ASP A 1 256 ? -62.850 34.174 23.228 1.00 48.31 256 ASP A O 1
ATOM 1988 N N . VAL A 1 257 ? -62.945 31.985 22.661 1.00 56.25 257 VAL A N 1
ATOM 1989 C CA . VAL A 1 257 ? -64.403 31.724 22.675 1.00 56.25 257 VAL A CA 1
ATOM 1990 C C . VAL A 1 257 ? -64.660 30.207 22.615 1.00 56.25 257 VAL A C 1
ATOM 1992 O O . VAL A 1 257 ? -64.071 29.469 21.830 1.00 56.25 257 VAL A O 1
ATOM 1995 N N . LYS A 1 258 ? -65.559 29.790 23.503 1.00 52.97 258 LYS A N 1
ATOM 1996 C CA . LYS A 1 258 ? -66.142 28.474 23.791 1.00 52.97 258 LYS A CA 1
ATOM 1997 C C . LYS A 1 258 ? -67.478 28.306 23.030 1.00 52.97 258 LYS A C 1
ATOM 1999 O O . LYS A 1 258 ? -68.079 29.323 22.704 1.00 52.97 258 LYS A O 1
ATOM 2004 N N . GLN A 1 259 ? -67.984 27.064 22.953 1.00 48.34 259 GLN A N 1
ATOM 2005 C CA . GLN A 1 259 ? -69.314 26.592 22.465 1.00 48.34 259 GLN A CA 1
ATOM 2006 C C . GLN A 1 259 ? -69.326 26.178 20.979 1.00 48.34 259 GLN A C 1
ATOM 2008 O O . GLN A 1 259 ? -68.781 26.901 20.157 1.00 48.34 259 GLN A O 1
ATOM 2013 N N . GLU A 1 260 ? -69.857 25.030 20.544 1.00 46.12 260 GLU A N 1
ATOM 2014 C CA . GLU A 1 260 ? -70.690 23.949 21.125 1.00 46.12 260 GLU A CA 1
ATOM 2015 C C . GLU A 1 260 ? -70.067 22.564 20.880 1.00 46.12 260 GLU A C 1
ATOM 2017 O O . GLU A 1 260 ? -69.330 22.409 19.878 1.00 46.12 260 GLU A O 1
#